Protein AF-A0A519NSG2-F1 (afdb_monomer)

Foldseek 3Di:
DVVVVLVVQLLVLVVVLVCVLVVQFLELFWKLWWWWAFDDPPDPATATETETETQSCQPPPVVVVVVVSLVSCVVRDDPSSSRSYPHYHYDYSPDQQSVQVSPDDDDVPDQKDFQDQDDGPNDTTGTIIGTDPPSNCSYPPFDFWFFADDPVPPRRTWTWDFDTADPQRWTKIFTPVLVVVVVVVVVPDDPPPVSVDPDPVVVVVCVVVVRIDIDHPVSRPDTDGPDD

Solvent-accessible surface area (backbone atoms only — not comparable to full-atom values): 13112 Å² total; per-residue (Å²): 114,71,67,60,54,47,54,52,52,53,50,52,54,50,52,52,50,49,31,55,73,49,76,28,44,81,55,29,72,48,67,54,34,40,33,38,26,75,67,47,91,86,49,100,59,74,26,23,33,40,37,36,20,21,70,85,51,56,84,47,61,63,71,60,53,52,50,54,49,51,55,50,44,61,73,72,42,53,73,69,59,42,64,23,51,72,44,80,45,82,47,50,48,81,36,68,70,41,50,58,55,55,69,60,76,53,59,94,90,50,48,63,33,81,39,80,63,45,75,55,100,89,41,74,42,50,34,41,40,46,54,65,62,72,34,51,54,47,24,91,89,52,67,62,45,36,50,47,69,50,88,89,43,85,81,59,60,45,51,30,41,78,77,42,39,43,98,89,41,31,34,37,25,33,30,53,71,35,48,56,52,48,56,61,48,57,78,72,50,80,64,83,67,66,78,79,60,79,50,75,70,58,53,56,53,34,38,77,67,63,26,36,47,76,41,55,57,89,70,62,87,62,82,53,65,64,81,128

Radius of gyration: 20.08 Å; Cα contacts (8 Å, |Δi|>4): 339; chains: 1; bounding box: 48×33×50 Å

Structure (mmCIF, N/CA/C/O backbone):
data_AF-A0A519NSG2-F1
#
_entry.id   AF-A0A519NSG2-F1
#
loop_
_atom_site.group_PDB
_atom_site.id
_atom_site.type_symbol
_atom_site.label_atom_id
_atom_site.label_alt_id
_atom_site.label_comp_id
_atom_site.label_asym_id
_atom_site.label_entity_id
_atom_site.label_seq_id
_atom_site.pdbx_PDB_ins_code
_atom_site.Cartn_x
_atom_site.Cartn_y
_atom_site.Cartn_z
_atom_site.occupancy
_atom_site.B_iso_or_equiv
_atom_site.auth_seq_id
_atom_site.auth_comp_id
_atom_site.auth_asym_id
_atom_site.auth_atom_id
_atom_site.pdbx_PDB_model_num
ATOM 1 N N . MET A 1 1 ? 20.447 4.571 2.817 1.00 47.28 1 MET A N 1
ATOM 2 C CA . MET A 1 1 ? 19.572 5.354 3.722 1.00 47.28 1 MET A CA 1
ATOM 3 C C . MET A 1 1 ? 18.466 6.093 2.969 1.00 47.28 1 MET A C 1
ATOM 5 O O . MET A 1 1 ? 17.314 5.810 3.246 1.00 47.28 1 MET A O 1
ATOM 9 N N . VAL A 1 2 ? 18.771 6.942 1.975 1.00 56.75 2 VAL A N 1
ATOM 10 C CA . VAL A 1 2 ? 17.758 7.731 1.227 1.00 56.75 2 VAL A CA 1
ATOM 11 C C . VAL A 1 2 ? 16.728 6.869 0.468 1.00 56.75 2 VAL A C 1
ATOM 13 O O . VAL A 1 2 ? 15.539 7.150 0.531 1.00 56.75 2 VAL A O 1
ATOM 16 N N . ARG A 1 3 ? 17.151 5.767 -0.175 1.00 67.81 3 ARG A N 1
ATOM 17 C CA . ARG A 1 3 ? 16.238 4.865 -0.915 1.00 67.81 3 ARG A CA 1
ATOM 18 C C . ARG A 1 3 ? 15.172 4.204 -0.031 1.00 67.81 3 ARG A C 1
ATOM 20 O O . ARG A 1 3 ? 14.025 4.111 -0.444 1.00 67.81 3 ARG A O 1
ATOM 27 N N . ASN A 1 4 ? 15.524 3.812 1.195 1.00 70.44 4 ASN A N 1
ATOM 28 C CA . ASN A 1 4 ? 14.562 3.203 2.121 1.00 70.44 4 ASN A CA 1
ATOM 29 C C . ASN A 1 4 ? 13.515 4.219 2.595 1.00 70.44 4 ASN A C 1
ATOM 31 O O . ASN A 1 4 ? 12.363 3.851 2.769 1.00 70.44 4 ASN A O 1
ATOM 35 N N . ILE A 1 5 ? 13.891 5.494 2.753 1.00 78.94 5 ILE A N 1
ATOM 36 C CA . ILE A 1 5 ? 12.945 6.561 3.112 1.00 78.94 5 ILE A CA 1
ATOM 37 C C . ILE A 1 5 ? 11.932 6.766 1.980 1.00 78.94 5 ILE A C 1
ATOM 39 O O . ILE A 1 5 ? 10.734 6.813 2.244 1.00 78.94 5 ILE A O 1
ATOM 43 N N . PHE A 1 6 ? 12.403 6.808 0.729 1.00 86.75 6 PHE A N 1
ATOM 44 C CA . PHE A 1 6 ? 11.540 6.895 -0.449 1.00 86.75 6 PHE A CA 1
ATOM 45 C C . PHE A 1 6 ? 10.554 5.719 -0.527 1.00 86.75 6 PHE A C 1
ATOM 47 O O . PHE A 1 6 ? 9.344 5.937 -0.556 1.00 86.75 6 PHE A O 1
ATOM 54 N N . PHE A 1 7 ? 11.044 4.472 -0.503 1.00 88.31 7 PHE A N 1
ATOM 55 C CA . PHE A 1 7 ? 10.181 3.292 -0.629 1.00 88.31 7 PHE A CA 1
ATOM 56 C C . PHE A 1 7 ? 9.157 3.190 0.504 1.00 88.31 7 PHE A C 1
ATOM 58 O O . PHE A 1 7 ? 7.985 2.926 0.239 1.00 88.31 7 PHE A O 1
ATOM 65 N N . SER A 1 8 ? 9.567 3.454 1.748 1.00 83.00 8 SER A N 1
ATOM 66 C CA . SER A 1 8 ? 8.650 3.476 2.890 1.00 83.00 8 SER A CA 1
ATOM 67 C C . SER A 1 8 ? 7.617 4.598 2.779 1.00 83.00 8 SER A C 1
ATOM 69 O O . SER A 1 8 ? 6.449 4.377 3.091 1.00 83.00 8 SER A O 1
ATOM 71 N N . GLY A 1 9 ? 8.016 5.778 2.294 1.00 86.44 9 GLY A N 1
ATOM 72 C CA . GLY A 1 9 ? 7.109 6.899 2.051 1.00 86.44 9 GLY A CA 1
ATOM 73 C C . GLY A 1 9 ? 6.041 6.558 1.014 1.00 86.44 9 GLY A C 1
ATOM 74 O O . GLY A 1 9 ? 4.852 6.707 1.288 1.00 86.44 9 GLY A O 1
ATOM 75 N N . VAL A 1 10 ? 6.441 6.024 -0.144 1.00 89.81 10 VAL A N 1
ATOM 76 C CA . VAL A 1 10 ? 5.485 5.614 -1.185 1.00 89.81 10 VAL A CA 1
ATOM 77 C C . VAL A 1 10 ? 4.599 4.469 -0.698 1.00 89.81 10 VAL A C 1
ATOM 79 O O . VAL A 1 10 ? 3.388 4.534 -0.878 1.00 89.81 10 VAL A O 1
ATOM 82 N N . LYS A 1 11 ? 5.166 3.448 -0.039 1.00 88.75 11 LYS A N 1
ATOM 83 C CA . LYS A 1 11 ? 4.399 2.340 0.554 1.00 88.75 11 LYS A CA 1
ATOM 84 C C . LYS A 1 11 ? 3.304 2.861 1.486 1.00 88.75 11 LYS A C 1
ATOM 86 O O . LYS A 1 11 ? 2.160 2.443 1.347 1.00 88.75 11 LYS A O 1
ATOM 91 N N . ARG A 1 12 ? 3.629 3.785 2.394 1.00 86.12 12 ARG A N 1
ATOM 92 C CA . ARG A 1 12 ? 2.654 4.361 3.331 1.00 86.12 12 ARG A CA 1
ATOM 93 C C . ARG A 1 12 ? 1.499 5.049 2.603 1.00 86.12 12 ARG A C 1
ATOM 95 O O . ARG A 1 12 ? 0.340 4.821 2.938 1.00 86.12 12 ARG A O 1
ATOM 102 N N . GLU A 1 13 ? 1.791 5.871 1.598 1.00 89.56 13 GLU A N 1
ATOM 103 C CA . GLU A 1 13 ? 0.732 6.556 0.844 1.00 89.56 13 GLU A CA 1
ATOM 104 C C . GLU A 1 13 ? -0.085 5.577 -0.019 1.00 89.56 13 GLU A C 1
ATOM 106 O O . GLU A 1 13 ? -1.295 5.737 -0.157 1.00 89.56 13 GLU A O 1
ATOM 111 N N . LEU A 1 14 ? 0.522 4.496 -0.521 1.00 91.25 14 LEU A N 1
ATOM 112 C CA . LEU A 1 14 ? -0.217 3.406 -1.166 1.00 91.25 14 LEU A CA 1
ATOM 113 C C . LEU A 1 14 ? -1.168 2.699 -0.191 1.00 91.25 14 LEU A C 1
ATOM 115 O O . LEU A 1 14 ? -2.310 2.414 -0.555 1.00 91.25 14 LEU A O 1
ATOM 119 N N . GLU A 1 15 ? -0.740 2.419 1.040 1.00 86.31 15 GLU A N 1
ATOM 120 C CA . GLU A 1 15 ? -1.592 1.808 2.070 1.00 86.31 15 GLU A CA 1
ATOM 121 C C . GLU A 1 15 ? -2.799 2.700 2.393 1.00 86.31 15 GLU A C 1
ATOM 123 O O . GLU A 1 15 ? -3.936 2.225 2.363 1.00 86.31 15 GLU A O 1
ATOM 128 N N . LYS A 1 16 ? -2.58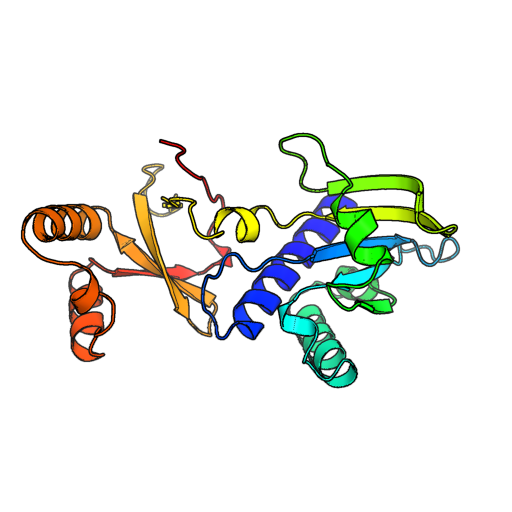1 4.006 2.591 1.00 84.81 16 LYS A N 1
ATOM 129 C CA . LYS A 1 16 ? -3.665 4.989 2.769 1.00 84.81 16 LYS A CA 1
ATOM 130 C C . LYS A 1 16 ? -4.606 5.037 1.571 1.00 84.81 16 LYS A C 1
ATOM 132 O O . LYS A 1 16 ? -5.825 5.043 1.741 1.00 84.81 16 LYS A O 1
ATOM 137 N N . PHE A 1 17 ? -4.056 5.039 0.359 1.00 89.69 17 PHE A N 1
ATOM 138 C CA . PHE A 1 17 ? -4.850 5.025 -0.863 1.00 89.69 17 PHE A CA 1
ATOM 139 C C . PHE A 1 17 ? -5.754 3.788 -0.942 1.00 89.69 17 PHE A C 1
ATOM 141 O O . PHE A 1 17 ? -6.925 3.911 -1.304 1.00 89.69 17 PHE A O 1
ATOM 148 N N . LEU A 1 18 ? -5.250 2.610 -0.558 1.00 87.50 18 LEU A N 1
ATOM 149 C CA . LEU A 1 18 ? -6.042 1.380 -0.544 1.00 87.50 18 LEU A CA 1
ATOM 150 C C . LEU A 1 18 ? -7.142 1.419 0.525 1.00 87.50 18 LEU A C 1
ATOM 152 O O . LEU A 1 18 ? -8.273 1.045 0.227 1.00 87.50 18 LEU A O 1
ATOM 156 N N . ILE A 1 19 ? -6.852 1.953 1.717 1.00 82.69 19 ILE A N 1
ATOM 157 C CA . ILE A 1 19 ? -7.855 2.188 2.773 1.00 82.69 19 ILE A CA 1
ATOM 158 C C . ILE A 1 19 ? -8.980 3.092 2.253 1.00 82.69 19 ILE A C 1
ATOM 160 O O . ILE A 1 19 ? -10.156 2.750 2.377 1.00 82.69 19 ILE A O 1
ATOM 164 N N . LYS A 1 20 ? -8.637 4.209 1.599 1.00 84.88 20 LYS A N 1
ATOM 165 C CA . LYS A 1 20 ? -9.622 5.108 0.979 1.00 84.88 20 LYS A CA 1
ATOM 166 C C . LYS A 1 20 ? -10.444 4.395 -0.095 1.00 84.88 20 LYS A C 1
ATOM 168 O O . LYS A 1 20 ? -11.662 4.547 -0.140 1.00 84.88 20 LYS A O 1
ATOM 173 N N . LYS A 1 21 ? -9.801 3.595 -0.951 1.00 86.75 21 LYS A N 1
ATOM 174 C CA . LYS A 1 21 ? -10.489 2.792 -1.977 1.00 86.75 21 LYS A CA 1
ATOM 175 C C . LYS A 1 21 ? -11.386 1.705 -1.389 1.00 86.75 21 LYS A C 1
ATOM 177 O O . LYS A 1 21 ? -12.331 1.290 -2.053 1.00 86.75 21 LYS A O 1
ATOM 182 N N . ASN A 1 22 ? -11.132 1.298 -0.152 1.00 80.31 22 ASN A N 1
ATOM 183 C CA . ASN A 1 22 ? -11.980 0.402 0.617 1.00 80.31 22 ASN A CA 1
ATOM 184 C C . ASN A 1 22 ? -12.999 1.150 1.505 1.00 80.31 22 ASN A C 1
ATOM 186 O O . ASN A 1 22 ? -13.383 0.655 2.563 1.00 80.31 22 ASN A O 1
ATOM 190 N N . ASN A 1 23 ? -13.428 2.354 1.103 1.00 78.00 23 ASN A N 1
ATOM 191 C CA . ASN A 1 23 ? -14.399 3.183 1.830 1.00 78.00 23 ASN A CA 1
ATOM 192 C C . ASN A 1 23 ? -14.027 3.394 3.307 1.00 78.00 23 ASN A C 1
ATOM 194 O O . ASN A 1 23 ? -14.887 3.343 4.184 1.00 78.00 23 ASN A O 1
ATOM 198 N N . PHE A 1 24 ? -12.732 3.571 3.577 1.00 71.75 24 PHE A N 1
ATOM 199 C CA . PHE A 1 24 ? -12.177 3.797 4.914 1.00 71.75 24 PHE A CA 1
ATOM 200 C C . PHE A 1 24 ? -12.431 2.657 5.919 1.00 71.75 24 PHE A C 1
ATOM 202 O O . PHE A 1 24 ? -12.242 2.807 7.128 1.00 71.75 24 PHE A O 1
ATOM 209 N N . GLN A 1 25 ? -12.783 1.468 5.424 1.00 67.44 25 GLN A N 1
ATOM 210 C CA . GLN A 1 25 ? -12.851 0.266 6.243 1.00 67.44 25 GLN A CA 1
ATOM 211 C C . GLN A 1 25 ? -11.458 -0.349 6.401 1.00 67.44 25 GLN A C 1
ATOM 213 O O . GLN A 1 25 ? -10.761 -0.619 5.417 1.00 67.44 25 GLN A O 1
ATOM 218 N N . LEU A 1 26 ? -11.085 -0.641 7.648 1.00 63.81 26 LEU A N 1
ATOM 219 C CA . LEU A 1 26 ? -9.921 -1.460 7.985 1.00 63.81 26 LEU A CA 1
ATOM 220 C C . LEU A 1 26 ? -10.226 -2.928 7.679 1.00 63.81 26 LEU A C 1
ATOM 222 O O . LEU A 1 26 ? -10.573 -3.712 8.559 1.00 63.81 26 LEU A O 1
ATOM 226 N N . SER A 1 27 ? -10.113 -3.294 6.410 1.00 64.19 27 SER A N 1
ATOM 227 C CA . SER A 1 27 ? -10.037 -4.691 6.006 1.00 64.19 27 SER A CA 1
ATOM 228 C C . SER A 1 27 ? -8.565 -5.091 5.921 1.00 64.19 27 SER A C 1
ATOM 230 O O . SER A 1 27 ? -7.701 -4.274 5.606 1.00 64.19 27 SER A O 1
ATOM 232 N N . GLY A 1 28 ? -8.247 -6.360 6.172 1.00 63.00 28 GLY A N 1
ATOM 233 C CA . GLY A 1 28 ? -6.913 -6.877 5.855 1.00 63.00 28 GLY A CA 1
ATOM 234 C C . GLY A 1 28 ? -6.691 -7.162 4.381 1.00 63.00 28 GLY A C 1
ATOM 235 O O . GLY A 1 28 ? -5.813 -7.953 4.031 1.00 63.00 28 GLY A O 1
ATOM 236 N N . GLU A 1 29 ? -7.487 -6.549 3.511 1.00 74.44 29 GLU A N 1
ATOM 237 C CA . GLU A 1 29 ? -7.147 -6.492 2.105 1.00 74.44 29 GLU A CA 1
ATOM 238 C C . GLU A 1 29 ? -5.824 -5.750 1.963 1.00 74.44 29 GLU A C 1
ATOM 240 O O . GLU A 1 29 ? -5.606 -4.670 2.508 1.00 74.44 29 GLU A O 1
ATOM 245 N N . THR A 1 30 ? -4.907 -6.379 1.248 1.00 79.81 30 THR A N 1
ATOM 246 C CA . THR A 1 30 ? -3.547 -5.891 1.091 1.00 79.81 30 THR A CA 1
ATOM 247 C C . THR A 1 30 ? -3.222 -5.755 -0.385 1.00 79.81 30 THR A C 1
ATOM 249 O O . THR A 1 30 ? -3.984 -6.166 -1.267 1.00 79.81 30 THR A O 1
ATOM 252 N N . TYR A 1 31 ? -2.074 -5.153 -0.656 1.00 84.75 31 TYR A N 1
ATOM 253 C CA . TYR A 1 31 ? -1.499 -5.225 -1.979 1.00 84.75 31 TYR A CA 1
ATOM 254 C C . TYR A 1 31 ? -0.990 -6.636 -2.235 1.00 84.75 31 TYR A C 1
ATOM 256 O O . TYR A 1 31 ? -0.203 -7.203 -1.478 1.00 84.75 31 TYR A O 1
ATOM 264 N N . ASP A 1 32 ? -1.430 -7.162 -3.362 1.00 86.12 32 ASP A N 1
ATOM 265 C CA . ASP A 1 32 ? -0.943 -8.389 -3.963 1.00 86.12 32 ASP A CA 1
ATOM 266 C C . ASP A 1 32 ? 0.469 -8.208 -4.533 1.00 86.12 32 ASP A C 1
ATOM 268 O O . ASP A 1 32 ? 1.256 -9.153 -4.569 1.00 86.12 32 ASP A O 1
ATOM 272 N N . LEU A 1 33 ? 0.788 -6.984 -4.965 1.00 88.81 33 LEU A N 1
ATOM 273 C CA . LEU A 1 33 ? 2.091 -6.592 -5.482 1.00 88.81 33 LEU A CA 1
ATOM 274 C C . LEU A 1 33 ? 2.349 -5.108 -5.201 1.00 88.81 33 LEU A C 1
ATOM 276 O O . LEU A 1 33 ? 1.511 -4.264 -5.518 1.00 88.81 33 LEU A O 1
ATOM 280 N N . ILE A 1 34 ? 3.536 -4.803 -4.674 1.00 92.44 34 ILE A N 1
ATOM 281 C CA . ILE A 1 34 ? 4.156 -3.475 -4.721 1.00 92.44 34 ILE A CA 1
ATOM 282 C C . ILE A 1 34 ? 5.606 -3.682 -5.153 1.00 92.44 34 ILE A C 1
ATOM 284 O O . ILE A 1 34 ? 6.419 -4.162 -4.367 1.00 92.44 34 ILE A O 1
ATOM 288 N N . LEU A 1 35 ? 5.934 -3.356 -6.398 1.00 92.44 35 LEU A N 1
ATOM 289 C CA . LEU A 1 35 ? 7.260 -3.583 -6.968 1.00 92.44 35 LEU A CA 1
ATOM 290 C C . LEU A 1 35 ? 7.805 -2.303 -7.600 1.00 92.44 35 LEU A C 1
ATOM 292 O O . LEU A 1 35 ? 7.143 -1.686 -8.430 1.00 92.44 35 LEU A O 1
ATOM 296 N N . PHE A 1 36 ? 9.033 -1.941 -7.235 1.00 93.06 36 PHE A N 1
ATOM 297 C CA . PHE A 1 36 ? 9.780 -0.848 -7.854 1.00 93.06 36 PHE A CA 1
ATOM 298 C C . PHE A 1 36 ? 10.874 -1.411 -8.752 1.00 93.06 36 PHE A C 1
ATOM 300 O O . PHE A 1 36 ? 11.872 -1.940 -8.262 1.00 93.06 36 PHE A O 1
ATOM 307 N N . GLU A 1 37 ? 10.704 -1.268 -10.061 1.00 91.81 37 GLU A N 1
ATOM 308 C CA . GLU A 1 37 ? 11.681 -1.684 -11.070 1.00 91.81 37 GLU A CA 1
ATOM 309 C C . GLU A 1 37 ? 12.493 -0.454 -11.512 1.00 91.81 37 GLU A C 1
ATOM 311 O O . GLU A 1 37 ? 11.893 0.528 -11.965 1.00 91.81 37 GLU A O 1
ATOM 316 N N . PRO A 1 38 ? 13.832 -0.448 -11.394 1.00 90.50 38 PRO A N 1
ATOM 317 C CA . PRO A 1 38 ? 14.663 0.608 -11.964 1.00 90.50 38 PRO A CA 1
ATOM 318 C C . PRO A 1 38 ? 14.373 0.745 -13.462 1.00 90.50 38 PRO A C 1
ATOM 320 O O . PRO A 1 38 ? 14.310 -0.245 -14.186 1.00 90.50 38 PRO A O 1
ATOM 323 N N . SER A 1 39 ? 14.132 1.971 -13.918 1.00 84.25 39 SER A N 1
ATOM 324 C CA . SER A 1 39 ? 13.594 2.223 -15.264 1.00 84.25 39 SER A CA 1
ATOM 325 C C . SER A 1 39 ? 14.522 3.003 -16.183 1.00 84.25 39 SER A C 1
ATOM 327 O O . SER A 1 39 ? 14.319 2.960 -17.395 1.00 84.25 39 SER A O 1
ATOM 329 N N . ASP A 1 40 ? 15.504 3.711 -15.626 1.00 75.19 40 ASP A N 1
ATOM 330 C CA . ASP A 1 40 ? 16.478 4.471 -16.400 1.00 75.19 40 ASP A CA 1
ATOM 331 C C . ASP A 1 40 ? 17.808 4.542 -15.641 1.00 75.19 40 ASP A C 1
ATOM 333 O O . ASP A 1 40 ? 17.877 5.099 -14.545 1.00 75.19 40 ASP A O 1
ATOM 337 N N . GLU A 1 41 ? 18.848 3.931 -16.207 1.00 65.75 41 GLU A N 1
ATOM 338 C CA . GLU A 1 41 ? 20.207 3.945 -15.653 1.00 65.75 41 GLU A CA 1
ATOM 339 C C . GLU A 1 41 ? 21.002 5.180 -16.104 1.00 65.75 41 GLU A C 1
ATOM 341 O O . GLU A 1 41 ? 22.067 5.464 -15.556 1.00 65.75 41 GLU A O 1
ATOM 346 N N . TYR A 1 42 ? 20.494 5.928 -17.090 1.00 68.94 42 TYR A N 1
ATOM 347 C CA . TYR A 1 42 ? 21.196 7.051 -17.716 1.00 68.94 42 TYR A CA 1
ATOM 348 C C . TYR A 1 42 ? 20.795 8.413 -17.140 1.00 68.94 42 TYR A C 1
ATOM 350 O O . TYR A 1 42 ? 21.402 9.432 -17.478 1.00 68.94 42 TYR A O 1
ATOM 358 N N . VAL A 1 43 ? 19.790 8.453 -16.261 1.00 74.31 43 VAL A N 1
ATOM 359 C CA . VAL A 1 43 ? 19.349 9.672 -15.576 1.00 74.31 43 VAL A CA 1
ATOM 360 C C . VAL A 1 43 ? 20.106 9.810 -14.246 1.00 74.31 43 VAL A C 1
ATOM 362 O O . VAL A 1 43 ? 20.217 8.830 -13.510 1.00 74.31 43 VAL A O 1
ATOM 365 N N . PRO A 1 44 ? 20.610 11.011 -13.885 1.00 72.69 44 PRO A N 1
ATOM 366 C CA . PRO A 1 44 ? 21.344 11.220 -12.629 1.00 72.69 44 PRO A CA 1
ATOM 367 C C . PRO A 1 44 ? 20.519 10.897 -11.375 1.00 72.69 44 PRO A C 1
ATOM 369 O O . PRO A 1 44 ? 21.061 10.564 -10.323 1.00 72.69 44 PRO A O 1
ATOM 372 N N . GLU A 1 45 ? 19.199 11.023 -11.491 1.00 80.00 45 GLU A N 1
ATOM 373 C CA . GLU A 1 45 ? 18.237 10.706 -10.447 1.00 80.00 45 GLU A CA 1
ATOM 374 C C . GLU A 1 45 ? 17.654 9.303 -10.651 1.00 80.00 45 GLU A C 1
ATOM 376 O O . GLU A 1 45 ? 17.248 8.971 -11.768 1.00 80.00 45 GLU A O 1
ATOM 381 N N . PRO A 1 46 ? 17.520 8.497 -9.585 1.00 83.81 46 PRO A N 1
ATOM 382 C CA . PRO A 1 46 ? 16.948 7.164 -9.695 1.00 83.81 46 PRO A CA 1
ATOM 383 C C . PRO A 1 46 ? 15.471 7.240 -10.108 1.00 83.81 46 PRO A C 1
ATOM 385 O O . PRO A 1 46 ? 14.653 7.844 -9.414 1.00 83.81 46 PRO A O 1
ATOM 388 N N . LYS A 1 47 ? 15.124 6.599 -11.227 1.00 91.19 47 LYS A N 1
ATOM 389 C CA . LYS A 1 47 ? 13.745 6.497 -11.723 1.00 91.19 4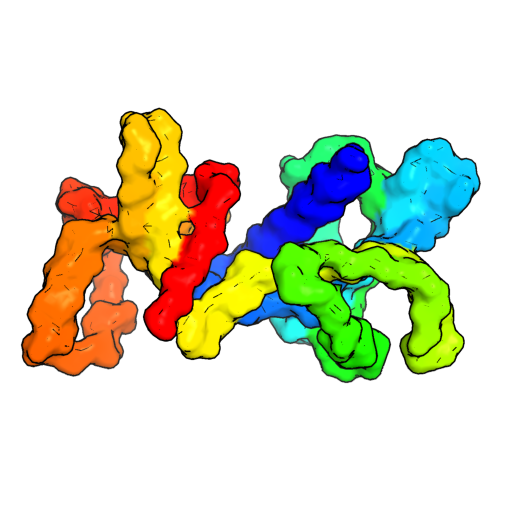7 LYS A CA 1
ATOM 390 C C . LYS A 1 47 ? 13.222 5.073 -11.612 1.00 91.19 47 LYS A C 1
ATOM 392 O O . LYS A 1 47 ? 13.873 4.136 -12.079 1.00 91.19 47 LYS A O 1
ATOM 397 N N . TYR A 1 48 ? 12.002 4.918 -11.114 1.00 92.69 48 TYR A N 1
ATOM 398 C CA . TYR A 1 48 ? 11.358 3.625 -10.909 1.00 92.69 48 TYR A CA 1
ATOM 399 C C . TYR A 1 48 ? 10.032 3.512 -11.657 1.00 92.69 48 TYR A C 1
ATOM 401 O O . TYR A 1 48 ? 9.209 4.428 -11.650 1.00 92.69 48 TYR A O 1
ATOM 409 N N . THR A 1 49 ? 9.799 2.342 -12.243 1.00 93.44 49 THR A N 1
ATOM 410 C CA . THR A 1 49 ? 8.458 1.877 -12.593 1.00 93.44 49 THR A CA 1
ATOM 411 C C . THR A 1 49 ? 7.831 1.251 -11.354 1.00 93.44 49 THR A C 1
ATOM 413 O O . THR A 1 49 ? 8.393 0.319 -10.783 1.00 93.44 49 THR A O 1
ATOM 416 N N . LEU A 1 50 ? 6.676 1.766 -10.947 1.00 95.00 50 LEU A N 1
ATOM 417 C CA . LEU A 1 50 ? 5.873 1.249 -9.850 1.00 95.00 50 LEU A CA 1
ATOM 418 C C . LEU A 1 50 ? 4.819 0.280 -10.395 1.00 95.00 50 LEU A C 1
ATOM 420 O O . LEU A 1 50 ? 3.847 0.687 -11.030 1.00 95.00 50 LEU A O 1
ATOM 424 N N . SER A 1 51 ? 5.027 -1.004 -10.145 1.00 94.00 51 SER A N 1
ATOM 425 C CA . SER A 1 51 ? 4.137 -2.104 -10.506 1.00 94.00 51 SER A CA 1
ATOM 426 C C . SER A 1 51 ? 3.273 -2.476 -9.293 1.00 94.00 51 SER A C 1
ATOM 428 O O . SER A 1 51 ? 3.802 -2.823 -8.236 1.00 94.00 51 SER A O 1
ATOM 430 N N . LEU A 1 52 ? 1.949 -2.379 -9.428 1.00 94.44 52 LEU A N 1
ATOM 431 C CA . LEU A 1 52 ? 0.973 -2.551 -8.346 1.00 94.44 52 LEU A CA 1
ATOM 432 C C . LEU A 1 52 ? -0.076 -3.602 -8.684 1.00 94.44 52 LEU A C 1
ATOM 434 O O . LEU A 1 52 ? -0.470 -3.748 -9.838 1.00 94.44 52 LEU A O 1
ATOM 438 N N . SER A 1 53 ? -0.585 -4.271 -7.655 1.00 92.38 53 SER A N 1
ATOM 439 C CA . SER A 1 53 ? -1.761 -5.132 -7.755 1.00 92.38 53 SER A CA 1
ATOM 440 C C . SER A 1 53 ? -2.515 -5.169 -6.430 1.00 92.38 53 SER A C 1
ATOM 442 O O . SER A 1 53 ? -1.900 -5.207 -5.364 1.00 92.38 53 SER A O 1
ATOM 444 N N . SER A 1 54 ? -3.842 -5.214 -6.498 1.00 90.88 54 SER A N 1
ATOM 445 C CA . SER A 1 54 ? -4.734 -5.493 -5.370 1.00 90.88 54 SER A CA 1
ATOM 446 C C . SER A 1 54 ? -6.068 -6.007 -5.905 1.00 90.88 54 SER A C 1
ATOM 448 O O . SER A 1 54 ? -6.555 -5.483 -6.905 1.00 90.88 54 SER A O 1
ATOM 450 N N . VAL A 1 55 ? -6.704 -6.955 -5.214 1.00 89.19 55 VAL A N 1
ATOM 451 C CA . VAL A 1 55 ? -8.072 -7.421 -5.517 1.00 89.19 55 VAL A CA 1
ATOM 452 C C . VAL A 1 55 ? -9.058 -6.257 -5.686 1.00 89.19 55 VAL A C 1
ATOM 454 O O . VAL A 1 55 ? -9.915 -6.301 -6.569 1.00 89.19 55 VAL A O 1
ATOM 457 N N . ARG A 1 56 ? -8.915 -5.175 -4.904 1.00 87.94 56 ARG A N 1
ATOM 458 C CA . ARG A 1 56 ? -9.779 -3.986 -5.022 1.00 87.94 56 ARG A CA 1
ATOM 459 C C . ARG A 1 56 ? -9.637 -3.247 -6.346 1.00 87.94 56 ARG A C 1
ATOM 461 O O . ARG A 1 56 ? -10.537 -2.500 -6.721 1.00 87.94 56 ARG A O 1
ATOM 468 N N . PHE A 1 57 ? -8.531 -3.440 -7.054 1.00 91.19 57 PHE A N 1
ATOM 469 C CA . PHE A 1 57 ? -8.255 -2.763 -8.315 1.00 91.19 57 PHE A CA 1
ATOM 470 C C . PHE A 1 57 ? -8.765 -3.533 -9.533 1.00 91.19 57 PHE A C 1
ATOM 472 O O . PHE A 1 57 ? -8.966 -2.906 -10.569 1.00 91.19 57 PHE A O 1
ATOM 479 N N . ASN A 1 58 ? -9.033 -4.839 -9.417 1.00 90.00 58 ASN A N 1
ATOM 480 C CA . ASN A 1 58 ? -9.420 -5.687 -10.554 1.00 90.00 58 ASN A CA 1
ATOM 481 C C . ASN A 1 58 ? -10.656 -5.167 -11.305 1.00 90.00 58 ASN A C 1
ATOM 483 O O . ASN A 1 58 ? -10.712 -5.221 -12.528 1.00 90.00 58 ASN A O 1
ATOM 487 N N . ASN A 1 59 ? -11.638 -4.632 -10.574 1.00 86.38 59 ASN A N 1
ATOM 488 C CA . ASN A 1 59 ? -12.891 -4.141 -11.155 1.00 86.38 59 ASN A CA 1
ATOM 489 C C . ASN A 1 59 ? -12.873 -2.634 -11.463 1.00 86.38 59 ASN A C 1
ATOM 491 O O . ASN A 1 59 ? -13.871 -2.091 -11.938 1.00 86.38 59 ASN A O 1
ATOM 495 N N . ALA A 1 60 ? -11.777 -1.934 -11.162 1.00 88.31 60 ALA A N 1
ATOM 496 C CA . ALA A 1 60 ? -11.672 -0.501 -11.392 1.00 88.31 60 ALA A CA 1
ATOM 497 C C . ALA A 1 60 ? -11.266 -0.205 -12.843 1.00 88.31 60 ALA A C 1
ATOM 499 O O . ALA A 1 60 ? -10.447 -0.904 -13.440 1.00 88.31 60 ALA A O 1
ATOM 500 N N . VAL A 1 61 ? -11.776 0.896 -13.402 1.00 91.19 61 VAL A N 1
ATOM 501 C CA . VAL A 1 61 ? -11.272 1.415 -14.679 1.00 91.19 61 VAL A CA 1
ATOM 502 C C . VAL A 1 61 ? -9.828 1.870 -14.467 1.00 91.19 61 VAL A C 1
ATOM 504 O O . VAL A 1 61 ? -9.578 2.879 -13.807 1.00 91.19 61 VAL A O 1
ATOM 507 N N . GLN A 1 62 ? -8.867 1.128 -15.027 1.00 88.50 62 GLN A N 1
ATOM 508 C CA . GLN A 1 62 ? -7.437 1.326 -14.754 1.00 88.50 62 GLN A CA 1
ATOM 509 C C . GLN A 1 62 ? -6.968 2.765 -14.988 1.00 88.50 62 GLN A C 1
ATOM 511 O O . GLN A 1 62 ? -6.177 3.288 -14.209 1.00 88.50 62 GLN A O 1
ATOM 516 N N . ARG A 1 63 ? -7.469 3.428 -16.038 1.00 91.00 63 ARG A N 1
ATOM 517 C CA . ARG A 1 63 ? -7.105 4.818 -16.344 1.00 91.00 63 ARG A CA 1
ATOM 518 C C . ARG A 1 63 ? -7.468 5.767 -15.204 1.00 91.00 63 ARG A C 1
ATOM 520 O O . ARG A 1 63 ? -6.661 6.621 -14.843 1.00 91.00 63 ARG A O 1
ATOM 527 N N . ASP A 1 64 ? -8.667 5.614 -14.656 1.00 92.25 64 ASP A N 1
ATOM 528 C CA . ASP A 1 64 ? -9.179 6.487 -13.604 1.00 92.25 64 ASP A CA 1
ATOM 529 C C . ASP A 1 64 ? -8.487 6.170 -12.277 1.00 92.25 64 ASP A C 1
ATOM 531 O O . ASP A 1 64 ? -8.025 7.081 -11.597 1.00 92.25 64 ASP A O 1
ATOM 535 N N . LEU A 1 65 ? -8.264 4.882 -11.988 1.00 92.50 65 LEU A N 1
ATOM 536 C CA . LEU A 1 65 ? -7.474 4.440 -10.840 1.00 92.50 65 LEU A CA 1
ATOM 537 C C . LEU A 1 65 ? -6.050 5.018 -10.856 1.00 92.50 65 LEU A C 1
ATOM 539 O O . LEU A 1 65 ? -5.593 5.550 -9.847 1.00 92.50 65 LEU A O 1
ATOM 543 N N . ILE A 1 66 ? -5.351 4.930 -11.992 1.00 92.81 66 ILE A N 1
ATOM 544 C CA . ILE A 1 66 ? -3.991 5.465 -12.143 1.00 92.81 66 ILE A CA 1
ATOM 545 C C . ILE A 1 66 ? -3.999 6.984 -11.977 1.00 92.81 66 ILE A C 1
ATOM 547 O O . ILE A 1 66 ? -3.117 7.524 -11.313 1.00 92.81 66 ILE A O 1
ATOM 551 N N . LYS A 1 67 ? -4.988 7.680 -12.549 1.00 93.06 67 LYS A N 1
ATOM 552 C CA . LYS A 1 67 ? -5.112 9.133 -12.407 1.00 93.06 67 LYS A CA 1
ATOM 553 C C . LYS A 1 67 ? -5.307 9.534 -10.945 1.00 93.06 67 LYS A C 1
ATOM 555 O O . LYS A 1 67 ? -4.570 10.384 -10.455 1.00 93.06 67 LYS A O 1
ATOM 560 N N . GLU A 1 68 ? -6.244 8.899 -10.249 1.00 93.94 68 GLU A N 1
ATOM 561 C CA . GLU A 1 68 ? -6.491 9.153 -8.828 1.00 93.94 68 GLU A CA 1
ATOM 562 C C . GLU A 1 68 ? -5.259 8.854 -7.967 1.00 93.94 68 GLU A C 1
ATOM 564 O O . GLU A 1 68 ? -4.936 9.618 -7.058 1.00 93.94 68 GLU A O 1
ATOM 569 N N . LEU A 1 69 ? -4.547 7.764 -8.264 1.00 94.06 69 LEU A N 1
ATOM 570 C CA . LEU A 1 69 ? -3.328 7.409 -7.551 1.00 94.06 69 LEU A CA 1
ATOM 571 C C . LEU A 1 69 ? -2.219 8.442 -7.788 1.00 94.06 69 LEU A C 1
ATOM 573 O O . LEU A 1 69 ? -1.570 8.869 -6.837 1.00 94.06 69 LEU A O 1
ATOM 577 N N . LEU A 1 70 ? -2.010 8.881 -9.031 1.00 92.62 70 LEU A N 1
ATOM 578 C CA . LEU A 1 70 ? -1.029 9.921 -9.352 1.00 92.62 70 LEU A CA 1
ATOM 579 C C . LEU A 1 70 ? -1.363 11.244 -8.660 1.00 92.62 70 LEU A C 1
ATOM 581 O O . LEU A 1 70 ? -0.466 11.888 -8.119 1.00 92.62 70 LEU A O 1
ATOM 585 N N . GLU A 1 71 ? -2.636 11.640 -8.645 1.00 93.75 71 GLU A N 1
ATOM 586 C CA . GLU A 1 71 ? -3.095 12.832 -7.928 1.00 93.75 71 GLU A CA 1
ATOM 587 C C . GLU A 1 71 ? -2.839 12.710 -6.421 1.00 93.75 71 GLU A C 1
ATOM 589 O O . GLU A 1 71 ? -2.309 13.645 -5.818 1.00 93.75 71 GLU A O 1
ATOM 594 N N . HIS A 1 72 ? -3.130 11.549 -5.828 1.00 93.31 72 HIS A N 1
ATOM 595 C CA . HIS A 1 72 ? -2.855 11.272 -4.420 1.00 93.31 72 HIS A CA 1
ATOM 596 C C . HIS A 1 72 ? -1.356 11.362 -4.098 1.00 93.31 72 HIS A C 1
ATOM 598 O O . HIS A 1 72 ? -0.954 12.112 -3.207 1.00 93.31 72 HIS A O 1
ATOM 604 N N . LEU A 1 73 ? -0.512 10.661 -4.859 1.00 93.56 73 LEU A N 1
ATOM 605 C CA . LEU A 1 73 ? 0.938 10.654 -4.649 1.00 93.56 73 LEU A CA 1
ATOM 606 C C . LEU A 1 73 ? 1.546 12.047 -4.854 1.00 93.56 73 LEU A C 1
ATOM 608 O O . LEU A 1 73 ? 2.390 12.463 -4.065 1.00 93.56 73 LEU A O 1
ATOM 612 N N . LYS A 1 74 ? 1.086 12.806 -5.856 1.00 93.56 74 LYS A N 1
ATOM 613 C CA . LYS A 1 74 ? 1.549 14.180 -6.111 1.00 93.56 74 LYS A CA 1
ATOM 614 C C . LYS A 1 74 ? 1.252 15.129 -4.950 1.00 93.56 74 LYS A C 1
ATOM 616 O O . LYS A 1 74 ? 2.029 16.044 -4.703 1.00 93.56 74 LYS A O 1
ATOM 621 N N . GLN A 1 75 ? 0.119 14.947 -4.273 1.00 92.25 75 GLN A N 1
ATOM 622 C CA . GLN A 1 75 ? -0.272 15.783 -3.136 1.00 92.25 75 GLN A CA 1
ATOM 623 C C . GLN A 1 75 ? 0.491 15.444 -1.852 1.00 92.25 75 GLN A C 1
ATOM 625 O O . GLN A 1 75 ? 0.616 16.307 -0.984 1.00 92.25 75 GLN A O 1
ATOM 630 N N . LYS A 1 76 ? 0.946 14.195 -1.699 1.00 90.69 76 LYS A N 1
ATOM 631 C CA . LYS A 1 76 ? 1.467 13.677 -0.424 1.00 90.69 76 LYS A CA 1
ATOM 632 C C . LYS A 1 76 ? 2.975 13.456 -0.399 1.00 90.69 76 LYS A C 1
ATOM 634 O O . LYS A 1 76 ? 3.571 13.515 0.673 1.00 90.69 76 LYS A O 1
ATOM 639 N N . LEU A 1 77 ? 3.599 13.218 -1.548 1.00 90.75 77 LEU A N 1
ATOM 640 C CA . LEU A 1 77 ? 5.042 13.027 -1.649 1.00 90.75 77 LEU A CA 1
ATOM 641 C C . LEU A 1 77 ? 5.774 14.346 -1.895 1.00 90.75 77 LEU A C 1
ATOM 643 O O . LEU A 1 77 ? 5.217 15.311 -2.422 1.00 90.75 77 LEU A O 1
ATOM 647 N N . SER A 1 78 ? 7.066 14.369 -1.559 1.00 91.56 78 SER A N 1
ATOM 648 C CA . SER A 1 78 ? 7.940 15.451 -2.004 1.00 91.56 78 SER A CA 1
ATOM 649 C C . SER A 1 78 ? 8.032 15.457 -3.535 1.00 91.56 78 SER A C 1
ATOM 651 O O . SER A 1 78 ? 7.888 14.420 -4.185 1.00 91.56 78 SER A O 1
ATOM 653 N N . ILE A 1 79 ? 8.320 16.618 -4.130 1.00 90.38 79 ILE A N 1
ATOM 654 C CA . ILE A 1 79 ? 8.506 16.732 -5.588 1.00 90.38 79 ILE A CA 1
ATOM 655 C C . ILE A 1 79 ? 9.584 15.759 -6.087 1.00 90.38 79 ILE A C 1
ATOM 657 O O . ILE A 1 79 ? 9.429 15.168 -7.152 1.00 90.38 79 ILE A O 1
ATOM 661 N N . PHE A 1 80 ? 10.653 15.566 -5.311 1.00 89.38 80 PHE A N 1
ATOM 662 C CA . PHE A 1 80 ? 11.736 14.646 -5.653 1.00 89.38 80 PHE A CA 1
ATOM 663 C C . PHE A 1 80 ? 11.268 13.182 -5.664 1.00 89.38 80 PHE A C 1
ATOM 665 O O . PHE A 1 80 ? 11.508 12.462 -6.635 1.00 89.38 80 PHE A O 1
ATOM 672 N N . ASP A 1 81 ? 10.547 12.756 -4.625 1.00 91.06 81 ASP A N 1
ATOM 673 C CA . ASP A 1 81 ? 10.021 11.391 -4.522 1.00 91.06 81 ASP A CA 1
ATOM 674 C C . ASP A 1 81 ? 8.980 11.120 -5.612 1.00 91.06 81 ASP A C 1
ATOM 676 O O . ASP A 1 81 ? 9.054 10.113 -6.313 1.00 91.06 81 ASP A O 1
ATOM 680 N N . TYR A 1 82 ? 8.050 12.055 -5.827 1.00 92.25 82 TYR A N 1
ATOM 681 C CA . TYR A 1 82 ? 7.053 11.948 -6.890 1.00 92.25 82 TYR A CA 1
ATOM 682 C C . TYR A 1 82 ? 7.714 11.821 -8.269 1.00 92.25 82 TYR A C 1
ATOM 684 O O . TYR A 1 82 ? 7.386 10.917 -9.033 1.00 92.25 82 TYR A O 1
ATOM 692 N N . ASN A 1 83 ? 8.707 12.666 -8.566 1.00 90.69 83 ASN A N 1
ATOM 693 C CA . ASN A 1 83 ? 9.430 12.620 -9.838 1.00 90.69 83 ASN A CA 1
ATOM 694 C C . ASN A 1 83 ? 10.306 11.370 -9.993 1.00 90.69 83 ASN A C 1
ATOM 696 O O . ASN A 1 83 ? 10.734 11.072 -11.110 1.00 90.69 83 ASN A O 1
ATOM 700 N N . SER A 1 84 ? 10.606 10.651 -8.911 1.00 91.31 84 SER A N 1
ATOM 701 C CA . SER A 1 84 ? 11.321 9.371 -8.964 1.00 91.31 84 SER A CA 1
ATOM 702 C C . SER A 1 84 ? 10.424 8.232 -9.465 1.00 91.31 84 SER A C 1
ATOM 704 O O . SER A 1 84 ? 10.937 7.207 -9.910 1.00 91.31 84 SER A O 1
ATOM 706 N N . ILE A 1 85 ? 9.097 8.404 -9.467 1.00 92.31 85 ILE A N 1
ATOM 707 C CA . ILE A 1 85 ? 8.140 7.467 -10.068 1.00 92.31 85 ILE A CA 1
ATOM 708 C C . ILE A 1 85 ? 7.952 7.846 -11.542 1.00 92.31 85 ILE A C 1
ATOM 710 O O . ILE A 1 85 ? 7.269 8.812 -11.872 1.00 92.31 85 ILE A O 1
ATOM 714 N N . SER A 1 86 ? 8.566 7.089 -12.451 1.00 90.88 86 SER A N 1
ATOM 715 C CA . SER A 1 86 ? 8.510 7.377 -13.892 1.00 90.88 86 SER A CA 1
ATOM 716 C C . SER A 1 86 ? 7.261 6.813 -14.559 1.00 90.88 86 SER A C 1
ATOM 718 O O . SER A 1 86 ? 6.740 7.393 -15.513 1.00 90.88 86 SER A O 1
ATOM 720 N N . ARG A 1 87 ? 6.794 5.652 -14.090 1.00 91.50 87 ARG A N 1
ATOM 721 C CA . ARG A 1 87 ? 5.669 4.909 -14.665 1.00 91.50 87 ARG A CA 1
ATOM 722 C C . ARG A 1 87 ? 4.910 4.186 -13.563 1.00 91.50 87 ARG A C 1
ATOM 724 O O . ARG A 1 87 ? 5.525 3.701 -12.619 1.00 91.50 87 ARG A O 1
ATOM 731 N N . ILE A 1 88 ? 3.597 4.059 -13.730 1.00 93.69 88 ILE A N 1
ATOM 732 C CA . ILE A 1 88 ? 2.751 3.206 -12.892 1.00 93.69 88 ILE A CA 1
ATOM 733 C C . ILE A 1 88 ? 2.124 2.137 -13.779 1.00 93.69 88 ILE A C 1
ATOM 735 O O . ILE A 1 88 ? 1.553 2.452 -14.824 1.00 93.69 88 ILE A O 1
ATOM 739 N N . LYS A 1 89 ? 2.235 0.880 -13.358 1.00 93.25 89 LYS A N 1
ATOM 740 C CA . LYS A 1 89 ? 1.561 -0.266 -13.966 1.00 93.25 89 LYS A CA 1
ATOM 741 C C . LYS A 1 89 ? 0.643 -0.888 -12.924 1.00 93.25 89 LYS A C 1
ATOM 743 O O . LYS A 1 89 ? 1.086 -1.164 -11.813 1.00 93.25 89 LYS A O 1
ATOM 748 N N . VAL A 1 90 ? -0.616 -1.109 -13.281 1.00 93.56 90 VAL A N 1
ATOM 749 C CA . VAL A 1 90 ? -1.578 -1.818 -12.431 1.00 93.56 90 VAL A CA 1
ATOM 750 C C . VAL A 1 90 ? -1.909 -3.142 -13.100 1.00 93.56 90 VAL A C 1
ATOM 752 O O . VAL A 1 90 ? -2.333 -3.161 -14.254 1.00 93.56 90 VAL A O 1
ATOM 755 N N . TYR A 1 91 ? -1.689 -4.230 -12.375 1.00 92.50 91 TYR A N 1
ATOM 756 C CA . TYR A 1 91 ? -1.974 -5.590 -12.812 1.00 92.50 91 TYR A CA 1
ATOM 757 C C . TYR A 1 91 ? -3.223 -6.118 -12.111 1.00 92.50 91 TYR A C 1
ATOM 759 O O . TYR A 1 91 ? -3.583 -5.658 -11.025 1.00 92.50 91 TYR A O 1
ATOM 767 N N . ASP A 1 92 ? -3.872 -7.092 -12.744 1.00 92.56 92 ASP A N 1
ATOM 768 C CA . ASP A 1 92 ? -4.930 -7.868 -12.105 1.00 92.56 92 ASP A CA 1
ATOM 769 C C . ASP A 1 92 ? -4.330 -8.776 -11.019 1.00 92.56 92 ASP A C 1
ATOM 771 O O . ASP A 1 92 ? -3.265 -9.371 -11.212 1.00 92.56 92 ASP A O 1
ATOM 775 N N . SER A 1 93 ? -5.013 -8.914 -9.881 1.00 90.75 93 SER A N 1
ATOM 776 C CA . SER A 1 93 ? -4.536 -9.740 -8.763 1.00 90.75 93 SER A CA 1
ATOM 777 C C . SER A 1 93 ? -4.384 -11.225 -9.071 1.00 90.75 93 SER A C 1
ATOM 779 O O . SER A 1 93 ? -3.645 -11.908 -8.347 1.00 90.75 93 SER A O 1
ATOM 781 N N . MET A 1 94 ? -5.049 -11.707 -10.123 1.00 90.81 94 MET A N 1
ATOM 782 C CA . MET A 1 94 ? -4.993 -13.082 -10.610 1.00 90.81 94 MET A CA 1
ATOM 783 C C . MET A 1 94 ? -3.960 -13.281 -11.726 1.00 90.81 94 MET A C 1
ATOM 785 O O . MET A 1 94 ? -3.780 -14.413 -12.181 1.00 90.81 94 MET A O 1
ATOM 789 N N . ASP A 1 95 ? -3.261 -12.227 -12.159 1.00 90.12 95 ASP A N 1
ATOM 790 C CA . ASP A 1 95 ? -2.232 -12.328 -13.193 1.00 90.12 95 ASP A CA 1
ATOM 791 C C . ASP A 1 95 ? -1.129 -13.329 -12.768 1.00 90.12 95 ASP A C 1
ATOM 793 O O . ASP A 1 95 ? -0.625 -13.257 -11.638 1.00 90.12 95 ASP A O 1
ATOM 797 N N . PRO A 1 96 ? -0.718 -14.277 -13.636 1.00 87.69 96 PRO A N 1
ATOM 798 C CA . PRO A 1 96 ? 0.365 -15.213 -13.334 1.00 87.69 96 PRO A CA 1
ATOM 799 C C . PRO A 1 96 ? 1.665 -14.533 -12.883 1.00 87.69 96 PRO A C 1
ATOM 801 O O . PRO A 1 96 ? 2.366 -15.063 -12.020 1.00 87.69 96 PRO A O 1
ATOM 804 N N . TYR A 1 97 ? 1.990 -13.360 -13.432 1.00 87.25 97 TYR A N 1
ATOM 805 C CA . TYR A 1 97 ? 3.143 -12.559 -13.022 1.00 87.25 97 TYR A CA 1
ATOM 806 C C . TYR A 1 97 ? 3.037 -12.145 -11.548 1.00 87.25 97 TYR A C 1
ATOM 808 O O . TYR A 1 97 ? 3.972 -12.359 -10.771 1.00 87.25 97 TYR A O 1
ATOM 816 N N . VAL A 1 98 ? 1.870 -11.636 -11.147 1.00 88.69 98 VAL A N 1
ATOM 817 C CA . VAL A 1 98 ? 1.565 -11.234 -9.767 1.00 88.69 98 VAL A CA 1
ATOM 818 C C . VAL A 1 98 ? 1.612 -12.442 -8.832 1.00 88.69 98 VAL A C 1
ATOM 820 O O . VAL A 1 98 ? 2.285 -12.401 -7.802 1.00 88.69 98 VAL A O 1
ATOM 823 N N . ASN A 1 99 ? 0.956 -13.542 -9.201 1.00 86.12 99 ASN A N 1
ATOM 824 C CA . ASN A 1 99 ? 0.906 -14.747 -8.373 1.00 86.12 99 ASN A CA 1
ATOM 825 C C . ASN A 1 99 ? 2.287 -15.364 -8.145 1.00 86.12 99 ASN A C 1
ATOM 827 O O . ASN A 1 99 ? 2.607 -15.740 -7.020 1.00 86.12 99 ASN A O 1
ATOM 831 N N . ASN A 1 100 ? 3.139 -15.402 -9.168 1.00 85.19 100 ASN A N 1
ATOM 832 C CA . ASN A 1 100 ? 4.507 -15.882 -9.005 1.00 85.19 100 ASN A CA 1
ATOM 833 C C . ASN A 1 100 ? 5.325 -14.973 -8.075 1.00 85.19 100 ASN A C 1
ATOM 835 O O . ASN A 1 100 ? 6.050 -15.472 -7.216 1.00 85.19 100 ASN A O 1
ATOM 839 N N . LEU A 1 101 ? 5.179 -13.649 -8.181 1.00 85.88 101 LEU A N 1
ATOM 840 C CA . LEU A 1 101 ? 5.875 -12.707 -7.298 1.00 85.88 101 LEU A CA 1
ATOM 841 C C . LEU A 1 101 ? 5.402 -12.793 -5.841 1.00 85.88 101 LEU A C 1
ATOM 843 O O . LEU A 1 101 ? 6.229 -12.690 -4.936 1.00 85.88 101 LEU A O 1
ATOM 847 N N . LYS A 1 102 ? 4.112 -13.057 -5.591 1.00 77.94 102 LYS A N 1
ATOM 848 C CA . LYS A 1 102 ? 3.581 -13.280 -4.230 1.00 77.94 102 LYS A CA 1
ATOM 849 C C . LYS A 1 102 ? 4.259 -14.437 -3.508 1.00 77.94 102 LYS A C 1
ATOM 851 O O . LYS A 1 102 ? 4.413 -14.383 -2.288 1.00 77.94 102 LYS A O 1
ATOM 856 N N . THR A 1 103 ? 4.647 -15.482 -4.244 1.00 77.19 103 THR A N 1
ATOM 857 C CA . THR A 1 103 ? 5.314 -16.652 -3.651 1.00 77.19 103 THR A CA 1
ATOM 858 C C . THR A 1 103 ? 6.714 -16.334 -3.137 1.00 77.19 103 THR A C 1
ATOM 860 O O . THR A 1 103 ? 7.244 -17.085 -2.320 1.00 77.19 103 THR A O 1
ATOM 863 N N . LEU A 1 104 ? 7.301 -15.202 -3.543 1.00 81.25 104 LEU A N 1
ATOM 864 C CA . LEU A 1 104 ? 8.590 -14.772 -3.026 1.00 81.25 104 LEU A CA 1
ATOM 865 C C . LEU A 1 104 ? 8.469 -14.364 -1.553 1.00 81.25 104 LEU A C 1
ATOM 867 O O . LEU A 1 104 ? 7.847 -13.367 -1.158 1.00 81.25 104 LEU A O 1
ATOM 871 N N . THR A 1 105 ? 9.108 -15.148 -0.698 1.00 63.12 105 THR A N 1
ATOM 872 C CA . THR A 1 105 ? 9.170 -14.893 0.736 1.00 63.12 105 THR A CA 1
ATOM 873 C C . THR A 1 105 ? 10.396 -14.048 1.065 1.00 63.12 105 THR A C 1
ATOM 875 O O . THR A 1 105 ? 11.515 -14.540 1.021 1.00 63.12 105 THR A O 1
ATOM 878 N N . ALA A 1 106 ? 10.181 -12.783 1.430 1.00 60.47 106 ALA A N 1
ATOM 879 C CA . ALA A 1 106 ? 11.124 -12.034 2.257 1.00 60.47 106 ALA A CA 1
ATOM 880 C C . ALA A 1 106 ? 11.375 -12.779 3.581 1.00 60.47 106 ALA A C 1
ATOM 882 O O . ALA A 1 106 ? 10.482 -13.508 4.042 1.00 60.47 106 ALA A O 1
ATOM 883 N N . PHE A 1 107 ? 12.548 -12.596 4.191 1.00 57.56 107 PHE A N 1
ATOM 884 C CA . PHE A 1 107 ? 12.812 -13.170 5.509 1.00 57.56 107 PHE A CA 1
ATOM 885 C C . PHE A 1 107 ? 11.805 -12.630 6.544 1.00 57.56 107 PHE A C 1
ATOM 887 O O . PHE A 1 107 ? 11.264 -11.531 6.375 1.00 57.56 107 PHE A O 1
ATOM 894 N N . PRO A 1 108 ? 11.498 -13.382 7.618 1.00 56.25 108 PRO A N 1
ATOM 895 C CA . PRO A 1 108 ? 10.633 -12.886 8.685 1.00 56.25 108 PRO A CA 1
ATOM 896 C C . PRO A 1 108 ? 11.125 -11.528 9.212 1.00 56.25 108 PRO A C 1
ATOM 898 O O . PRO A 1 108 ? 12.253 -11.416 9.678 1.00 56.25 108 PRO A O 1
ATOM 901 N N . GLY A 1 109 ? 10.276 -10.499 9.125 1.00 57.53 109 GLY A N 1
ATOM 902 C CA . GLY A 1 109 ? 10.602 -9.127 9.539 1.00 57.53 109 GLY A CA 1
ATOM 903 C C . GLY A 1 109 ? 11.086 -8.198 8.419 1.00 57.53 109 GLY A C 1
ATOM 904 O O . GLY A 1 109 ? 11.148 -6.990 8.636 1.00 57.53 109 GLY A O 1
ATOM 905 N N . GLU A 1 110 ? 11.362 -8.708 7.216 1.00 67.25 110 GLU A N 1
ATOM 906 C CA . GLU A 1 110 ? 11.737 -7.872 6.073 1.00 67.25 110 GLU A CA 1
ATOM 907 C C . GLU A 1 110 ? 10.507 -7.367 5.311 1.00 67.25 110 GLU A C 1
ATOM 909 O O . GLU A 1 110 ? 9.729 -8.128 4.728 1.00 67.25 110 GLU A O 1
ATOM 914 N N . GLU A 1 111 ? 10.338 -6.044 5.289 1.00 75.31 111 GLU A N 1
ATOM 915 C CA . GLU A 1 111 ? 9.268 -5.385 4.532 1.00 75.31 111 GLU A CA 1
ATOM 916 C C . GLU A 1 111 ? 9.644 -5.106 3.076 1.00 75.31 111 GLU A C 1
ATOM 918 O O . GLU A 1 111 ? 8.772 -4.794 2.270 1.00 75.31 111 GLU A O 1
ATOM 923 N N . THR A 1 112 ? 10.934 -5.185 2.748 1.00 84.56 112 THR A N 1
ATOM 924 C CA . THR A 1 112 ? 11.478 -4.953 1.409 1.00 84.56 112 THR A CA 1
ATOM 925 C C . THR A 1 112 ? 12.380 -6.117 1.041 1.00 84.56 112 THR A C 1
ATOM 927 O O . THR A 1 112 ? 13.317 -6.419 1.772 1.00 84.56 112 THR A O 1
ATOM 930 N N . LEU A 1 113 ? 12.107 -6.740 -0.099 1.00 86.69 113 LEU A N 1
ATOM 931 C CA . LEU A 1 113 ? 12.935 -7.776 -0.697 1.00 86.69 113 LEU A CA 1
ATOM 932 C C . LEU A 1 113 ? 13.571 -7.218 -1.972 1.00 86.69 113 LEU A C 1
ATOM 934 O O . LEU A 1 113 ? 12.865 -6.853 -2.913 1.00 86.69 113 LEU A O 1
ATOM 938 N N . GLU A 1 114 ? 14.899 -7.153 -2.006 1.00 88.94 114 GLU A N 1
ATOM 939 C CA . GLU A 1 114 ? 15.638 -6.802 -3.218 1.00 88.94 114 GLU A CA 1
ATOM 940 C C . GLU A 1 114 ? 15.713 -8.021 -4.148 1.00 88.94 114 GLU A C 1
ATOM 942 O O . GLU A 1 114 ? 16.168 -9.103 -3.772 1.00 88.94 114 GLU A O 1
ATOM 947 N N . LEU A 1 115 ? 15.225 -7.848 -5.371 1.00 88.12 115 LEU A N 1
ATOM 948 C CA . LEU A 1 115 ? 15.231 -8.838 -6.435 1.00 88.12 115 LEU A CA 1
ATOM 949 C C . LEU A 1 115 ? 16.405 -8.530 -7.361 1.00 88.12 115 LEU A C 1
ATOM 951 O O . LEU A 1 115 ? 16.438 -7.472 -7.986 1.00 88.12 115 LEU A O 1
ATOM 955 N N . ASN A 1 116 ? 17.340 -9.469 -7.484 1.00 87.19 116 ASN A N 1
ATOM 956 C CA . ASN A 1 116 ? 18.532 -9.317 -8.315 1.00 87.19 116 ASN A CA 1
ATOM 957 C C . ASN A 1 116 ? 18.503 -10.321 -9.470 1.00 87.19 116 ASN A C 1
ATOM 959 O O . ASN A 1 116 ? 19.011 -11.434 -9.353 1.00 87.19 116 ASN A O 1
ATOM 963 N N . GLY A 1 117 ? 17.882 -9.935 -10.588 1.00 83.00 117 GLY A N 1
ATOM 964 C CA . GLY A 1 117 ? 17.855 -10.742 -11.808 1.00 83.00 117 GLY A CA 1
ATOM 965 C C . GLY A 1 117 ? 17.091 -12.064 -11.685 1.00 83.00 117 GLY A C 1
ATOM 966 O O . GLY A 1 117 ? 17.463 -13.051 -12.321 1.00 83.00 117 GLY A O 1
ATOM 967 N N . ILE A 1 118 ? 16.030 -12.098 -10.880 1.00 84.00 118 ILE A N 1
ATOM 968 C CA . ILE A 1 118 ? 15.230 -13.307 -10.656 1.00 84.00 118 ILE A CA 1
ATOM 969 C C . ILE A 1 118 ? 14.384 -13.587 -11.900 1.00 84.00 118 ILE A C 1
ATOM 971 O O . ILE A 1 118 ? 13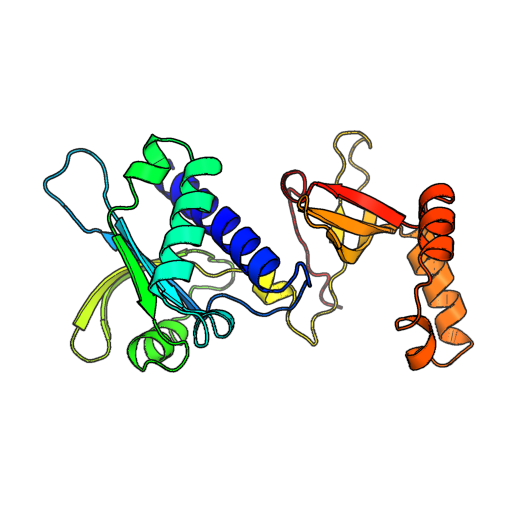.774 -12.680 -12.463 1.00 84.00 118 ILE A O 1
ATOM 975 N N . ARG A 1 119 ? 14.337 -14.848 -12.342 1.00 80.38 119 ARG A N 1
ATOM 976 C CA . ARG A 1 119 ? 13.528 -15.254 -13.496 1.00 80.38 119 ARG A CA 1
ATOM 977 C C . ARG A 1 119 ? 12.143 -15.716 -13.066 1.00 80.38 119 ARG A C 1
ATOM 979 O O . ARG A 1 119 ? 12.024 -16.708 -12.353 1.00 80.38 119 ARG A O 1
ATOM 986 N N . ILE A 1 120 ? 11.110 -15.043 -13.563 1.00 77.62 120 ILE A N 1
ATOM 987 C CA . ILE A 1 120 ? 9.703 -15.405 -13.357 1.00 77.62 120 ILE A CA 1
ATOM 988 C C . ILE A 1 120 ? 8.987 -15.362 -14.701 1.00 77.62 120 ILE A C 1
ATOM 990 O O . ILE A 1 120 ? 9.058 -14.363 -15.411 1.00 77.62 120 ILE A O 1
ATOM 994 N N . GLY A 1 121 ? 8.314 -16.455 -15.075 1.00 65.62 121 GLY A N 1
ATOM 995 C CA . GLY A 1 121 ? 7.544 -16.516 -16.325 1.00 65.62 121 GLY A CA 1
ATOM 996 C C . GLY A 1 121 ? 8.365 -16.217 -17.590 1.00 65.62 121 GLY A C 1
ATOM 997 O O . GLY A 1 121 ? 7.819 -15.725 -18.567 1.00 65.62 121 GLY A O 1
ATOM 998 N N . GLY A 1 122 ? 9.681 -16.461 -17.563 1.00 71.81 122 GLY A N 1
ATOM 999 C CA . GLY A 1 122 ? 10.596 -16.161 -18.672 1.00 71.81 122 GLY A CA 1
ATOM 1000 C C . GLY A 1 122 ? 11.148 -14.729 -18.705 1.00 71.81 122 GLY A C 1
ATOM 1001 O O . GLY A 1 122 ? 12.069 -14.473 -19.478 1.00 71.81 122 GLY A O 1
ATOM 1002 N N . ALA A 1 123 ? 10.668 -13.821 -17.850 1.00 75.81 123 ALA A N 1
ATOM 1003 C CA . ALA A 1 123 ? 11.212 -12.472 -17.698 1.00 75.81 123 ALA A CA 1
ATOM 1004 C C . ALA A 1 123 ? 12.249 -12.416 -16.567 1.00 75.81 123 ALA A C 1
ATOM 1006 O O . ALA A 1 123 ? 12.083 -13.058 -15.529 1.00 75.81 123 ALA A O 1
ATOM 1007 N N . GLN A 1 124 ? 13.317 -11.643 -16.766 1.00 83.94 124 GLN A N 1
ATOM 1008 C CA . GLN A 1 124 ? 14.282 -11.324 -15.717 1.00 83.94 124 GLN A CA 1
ATOM 1009 C C . GLN A 1 124 ? 13.830 -10.055 -14.995 1.00 83.94 124 GLN A C 1
ATOM 1011 O O . GLN A 1 124 ? 13.614 -9.027 -15.631 1.00 83.94 124 GLN A O 1
ATOM 1016 N N . ILE A 1 125 ? 13.687 -10.142 -13.676 1.00 84.44 125 ILE A N 1
ATOM 1017 C CA . ILE A 1 125 ? 13.170 -9.069 -12.831 1.00 84.44 125 ILE A CA 1
ATOM 1018 C C . ILE A 1 125 ? 14.278 -8.609 -11.887 1.00 84.44 125 ILE A C 1
ATOM 1020 O O . ILE A 1 125 ? 14.851 -9.410 -11.143 1.00 84.44 125 ILE A O 1
ATOM 1024 N N . THR A 1 126 ? 14.536 -7.305 -11.904 1.00 88.00 126 THR A N 1
ATOM 1025 C CA . THR A 1 126 ? 15.398 -6.613 -10.944 1.00 88.00 126 THR A CA 1
ATOM 1026 C C . THR A 1 126 ? 14.599 -5.475 -10.322 1.00 88.00 126 THR A C 1
ATOM 1028 O O . THR A 1 126 ? 13.972 -4.702 -11.046 1.00 88.00 126 THR A O 1
ATOM 1031 N N . GLY A 1 127 ? 14.595 -5.365 -8.995 1.00 90.56 127 GLY A N 1
ATOM 1032 C CA . GLY A 1 127 ? 13.825 -4.325 -8.316 1.00 90.56 127 GLY A CA 1
ATOM 1033 C C . GLY A 1 127 ? 13.608 -4.564 -6.831 1.00 90.56 127 GLY A C 1
ATOM 1034 O O . GLY A 1 127 ? 14.237 -5.425 -6.230 1.00 90.56 127 GLY A O 1
ATOM 1035 N N . TYR A 1 128 ? 12.698 -3.796 -6.241 1.00 91.06 128 TYR A N 1
ATOM 1036 C CA . TYR A 1 128 ? 12.382 -3.847 -4.814 1.00 91.06 128 TYR A CA 1
ATOM 1037 C C . TYR A 1 128 ? 10.923 -4.241 -4.617 1.00 91.06 128 TYR A C 1
ATOM 1039 O O . TYR A 1 128 ? 10.018 -3.469 -4.943 1.00 91.06 128 TYR A O 1
ATOM 1047 N N . LEU A 1 129 ? 10.696 -5.447 -4.099 1.00 89.75 129 LEU A N 1
ATOM 1048 C CA . LEU A 1 129 ? 9.375 -5.952 -3.745 1.00 89.75 129 LEU A CA 1
ATOM 1049 C C . LEU A 1 129 ? 9.056 -5.553 -2.304 1.00 89.75 129 LEU A C 1
ATOM 1051 O O . LEU A 1 129 ? 9.705 -6.014 -1.367 1.00 89.75 129 LEU A O 1
ATOM 1055 N N . LEU A 1 130 ? 8.043 -4.714 -2.121 1.00 88.50 130 LEU A N 1
ATOM 1056 C CA . LEU A 1 130 ? 7.582 -4.286 -0.807 1.00 88.50 130 LEU A CA 1
ATOM 1057 C C . LEU A 1 130 ? 6.379 -5.101 -0.352 1.00 88.50 130 LEU A C 1
ATOM 1059 O O . LEU A 1 130 ? 5.491 -5.448 -1.132 1.00 88.50 130 LEU A O 1
ATOM 1063 N N . LYS A 1 131 ? 6.334 -5.362 0.952 1.00 79.81 131 LYS A N 1
ATOM 1064 C CA . LYS A 1 131 ? 5.220 -6.023 1.627 1.00 79.81 131 LYS A CA 1
ATOM 1065 C C . LYS A 1 131 ? 4.541 -5.043 2.570 1.00 79.81 131 LYS A C 1
ATOM 1067 O O . LYS A 1 131 ? 5.194 -4.424 3.416 1.00 79.81 131 LYS A O 1
ATOM 1072 N N . SER A 1 132 ? 3.218 -4.938 2.463 1.00 75.44 132 SER A N 1
ATOM 1073 C CA . SER A 1 132 ? 2.412 -4.213 3.444 1.00 75.44 132 SER A CA 1
ATOM 1074 C C . SER A 1 132 ? 2.207 -5.070 4.691 1.00 75.44 132 SER A C 1
ATOM 1076 O O . SER A 1 132 ? 1.313 -5.911 4.777 1.00 75.44 132 SER A O 1
ATOM 1078 N N . THR A 1 133 ? 3.091 -4.882 5.663 1.00 73.88 133 THR A N 1
ATOM 1079 C CA . THR A 1 133 ? 3.018 -5.491 6.996 1.00 73.88 133 THR A CA 1
ATOM 1080 C C . THR A 1 133 ? 1.853 -4.942 7.808 1.00 73.88 133 THR A C 1
ATOM 1082 O O . THR A 1 133 ? 1.212 -5.712 8.522 1.00 73.88 133 THR A O 1
ATOM 1085 N N . LEU A 1 134 ? 1.561 -3.643 7.674 1.00 72.88 134 LEU A N 1
ATOM 1086 C CA . LEU A 1 134 ? 0.440 -2.984 8.335 1.00 72.88 134 LEU A CA 1
ATOM 1087 C C . LEU A 1 134 ? -0.881 -3.634 7.925 1.00 72.88 134 LEU A C 1
ATOM 1089 O O . LEU A 1 134 ? -1.572 -4.179 8.778 1.00 72.88 134 LEU A O 1
ATOM 1093 N N . LEU A 1 135 ? -1.196 -3.666 6.626 1.00 73.00 135 LEU A N 1
ATOM 1094 C CA . LEU A 1 135 ? -2.466 -4.219 6.148 1.00 73.00 135 LEU A CA 1
ATOM 1095 C C . LEU A 1 135 ? -2.554 -5.733 6.358 1.00 73.00 135 LEU A C 1
ATOM 1097 O O . LEU A 1 135 ? -3.610 -6.251 6.709 1.00 73.00 135 LEU A O 1
ATOM 1101 N N . LYS A 1 136 ? -1.432 -6.457 6.243 1.00 69.94 136 LYS A N 1
ATOM 1102 C CA . LYS A 1 136 ? -1.394 -7.899 6.537 1.00 69.94 136 LYS A CA 1
ATOM 1103 C C . LYS A 1 136 ? -1.763 -8.209 7.991 1.00 69.94 136 LYS A C 1
ATOM 1105 O O . LYS A 1 136 ? -2.424 -9.212 8.258 1.00 69.94 136 LYS A O 1
ATOM 1110 N N . LYS A 1 137 ? -1.358 -7.361 8.940 1.00 67.12 137 LYS A N 1
ATOM 1111 C CA . LYS A 1 137 ? -1.751 -7.504 10.348 1.00 67.12 137 LYS A CA 1
ATOM 1112 C C . LYS A 1 137 ? -3.267 -7.374 10.533 1.00 67.12 137 LYS A C 1
ATOM 1114 O O . LYS A 1 137 ? -3.798 -8.041 11.412 1.00 67.12 137 LYS A O 1
ATOM 1119 N N . LEU A 1 138 ? -3.956 -6.612 9.677 1.00 65.00 138 LEU A N 1
ATOM 1120 C CA . LEU A 1 138 ? -5.413 -6.404 9.707 1.00 65.00 138 LEU A CA 1
ATOM 1121 C C . LEU A 1 138 ? -6.242 -7.578 9.143 1.00 65.00 138 LEU A C 1
ATOM 1123 O O . LEU A 1 138 ? -7.469 -7.500 9.125 1.00 65.00 138 LEU A O 1
ATOM 1127 N N . MET A 1 139 ? -5.616 -8.658 8.654 1.00 62.47 139 MET A N 1
ATOM 1128 C CA . MET A 1 139 ? -6.337 -9.801 8.070 1.00 62.47 139 MET A CA 1
ATOM 1129 C C . MET A 1 139 ? -7.293 -10.485 9.062 1.00 62.47 139 MET A C 1
ATOM 1131 O O . MET A 1 139 ? -6.932 -10.655 10.230 1.00 62.47 139 MET A O 1
ATOM 1135 N N . PRO A 1 140 ? -8.495 -10.912 8.605 1.00 48.47 140 PRO A N 1
ATOM 1136 C CA . PRO A 1 140 ? -9.443 -11.645 9.438 1.00 48.47 140 PRO A CA 1
ATOM 1137 C C . PRO A 1 140 ? -8.774 -12.836 10.135 1.00 48.47 140 PRO A C 1
ATOM 1139 O O . PRO A 1 140 ? -8.062 -13.609 9.499 1.00 48.47 140 PRO A O 1
ATOM 1142 N N . GLY A 1 141 ? -9.000 -12.972 11.444 1.00 43.28 141 GLY A N 1
ATOM 1143 C CA . GLY A 1 141 ? -8.359 -13.990 12.288 1.00 43.28 141 GLY A CA 1
ATOM 1144 C C . GLY A 1 141 ? -7.185 -13.474 13.126 1.00 43.28 141 GLY A C 1
ATOM 1145 O O . GLY A 1 141 ? -6.847 -14.099 14.128 1.00 43.28 141 GLY A O 1
ATOM 1146 N N . ASN A 1 142 ? -6.625 -12.304 12.803 1.00 44.81 142 ASN A N 1
ATOM 1147 C CA . ASN A 1 142 ? -5.637 -11.645 13.654 1.00 44.81 142 ASN A CA 1
ATOM 1148 C C . ASN A 1 142 ? -6.338 -10.743 14.681 1.00 44.81 142 ASN A C 1
ATOM 1150 O O . ASN A 1 142 ? -7.070 -9.820 14.321 1.00 44.81 142 ASN A O 1
ATOM 1154 N N . ARG A 1 143 ? -6.097 -10.976 15.977 1.00 44.19 143 ARG A N 1
ATOM 1155 C CA . ARG A 1 143 ? -6.470 -10.016 17.024 1.00 44.19 143 ARG A CA 1
ATOM 1156 C C . ARG A 1 143 ? -5.449 -8.886 17.023 1.00 44.19 143 ARG A C 1
ATOM 1158 O O . ARG A 1 143 ? -4.274 -9.100 17.308 1.00 44.19 143 ARG A O 1
ATOM 1165 N N . LEU A 1 144 ? -5.904 -7.684 16.694 1.00 50.41 144 LEU A N 1
ATOM 1166 C CA . LEU A 1 144 ? -5.080 -6.489 16.758 1.00 50.41 144 LEU A CA 1
ATOM 1167 C C . LEU A 1 144 ? -5.402 -5.690 18.003 1.00 50.41 144 LEU A C 1
ATOM 1169 O O . LEU A 1 144 ? -6.508 -5.181 18.174 1.00 50.41 144 LEU A O 1
ATOM 1173 N N . ILE A 1 145 ? -4.392 -5.579 18.847 1.00 50.38 145 ILE A N 1
ATOM 1174 C CA . ILE A 1 145 ? -4.384 -4.721 20.013 1.00 50.38 145 ILE A CA 1
ATOM 1175 C C . ILE A 1 145 ? -3.277 -3.710 19.751 1.00 50.38 145 ILE A C 1
ATOM 1177 O O . ILE A 1 145 ? -2.110 -4.090 19.664 1.00 50.38 145 ILE A O 1
ATOM 1181 N N . PHE A 1 146 ? -3.649 -2.449 19.559 1.00 53.19 146 PHE A N 1
ATOM 1182 C CA . PHE A 1 146 ? -2.690 -1.387 19.286 1.00 53.19 146 PHE A CA 1
ATOM 1183 C C . PHE A 1 146 ? -2.244 -0.786 20.615 1.00 53.19 146 PHE A C 1
ATOM 1185 O O . PHE A 1 146 ? -3.076 -0.422 21.440 1.00 53.19 146 PHE A O 1
ATOM 1192 N N . GLU A 1 147 ? -0.938 -0.667 20.823 1.00 50.84 147 GLU A N 1
ATOM 1193 C CA . GLU A 1 147 ? -0.382 0.155 21.896 1.00 50.84 147 GLU A CA 1
ATOM 1194 C C . GLU A 1 147 ? -0.009 1.503 21.286 1.00 50.84 147 GLU A C 1
ATOM 1196 O O . GLU A 1 147 ? 0.951 1.613 20.520 1.00 50.84 147 GLU A O 1
ATOM 1201 N N . LEU A 1 148 ? -0.797 2.528 21.584 1.00 52.09 148 LEU A N 1
ATOM 1202 C CA . LEU A 1 148 ? -0.510 3.884 21.154 1.00 52.09 148 LEU A CA 1
ATOM 1203 C C . LEU A 1 148 ? 0.398 4.542 22.176 1.00 52.09 148 LEU A C 1
ATOM 1205 O O . LEU A 1 148 ? 0.088 4.605 23.363 1.00 52.09 148 LEU A O 1
ATOM 1209 N N . ARG A 1 149 ? 1.530 5.060 21.714 1.00 50.62 149 ARG A N 1
ATOM 1210 C CA . ARG A 1 149 ? 2.433 5.847 22.549 1.00 50.62 149 ARG A CA 1
ATOM 1211 C C . ARG A 1 149 ? 2.275 7.305 22.169 1.00 50.62 149 ARG A C 1
ATOM 1213 O O . ARG A 1 149 ? 2.827 7.749 21.169 1.00 50.62 149 ARG A O 1
ATOM 1220 N N . ASP A 1 150 ? 1.490 8.029 22.954 1.00 47.28 150 ASP A N 1
ATOM 1221 C CA . ASP A 1 150 ? 1.357 9.471 22.795 1.00 47.28 150 ASP A CA 1
ATOM 1222 C C . ASP A 1 150 ? 2.605 10.181 23.355 1.00 47.28 150 ASP A C 1
ATOM 1224 O O . ASP A 1 150 ? 3.080 9.873 24.454 1.00 47.28 150 ASP A O 1
ATOM 1228 N N . LYS A 1 151 ? 3.123 11.170 22.617 1.00 41.28 151 LYS A N 1
ATOM 1229 C CA . LYS A 1 151 ? 4.178 12.081 23.093 1.00 41.28 151 LYS A CA 1
ATOM 1230 C C . LYS A 1 151 ? 3.696 12.955 24.256 1.00 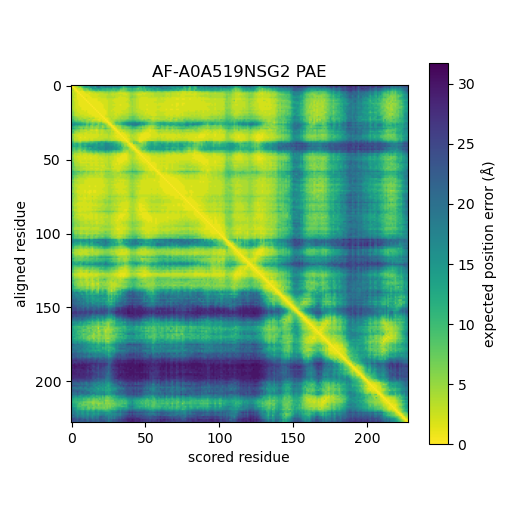41.28 151 LYS A C 1
ATOM 1232 O O . LYS A 1 151 ? 4.522 13.397 25.050 1.00 41.28 151 LYS A O 1
ATOM 1237 N N . LEU A 1 152 ? 2.385 13.175 24.390 1.00 42.69 152 LEU A N 1
ATOM 1238 C CA . LEU A 1 152 ? 1.768 13.941 25.480 1.00 42.69 152 LEU A CA 1
ATOM 1239 C C . LEU A 1 152 ? 1.665 13.156 26.798 1.00 42.69 152 LEU A C 1
ATOM 1241 O O . LEU A 1 152 ? 1.411 13.754 27.844 1.00 42.69 152 LEU A O 1
ATOM 1245 N N . HIS A 1 153 ? 1.849 11.832 26.788 1.00 44.22 153 HIS A N 1
ATOM 1246 C CA . HIS A 1 153 ? 1.665 10.969 27.961 1.00 44.22 153 HIS A CA 1
ATOM 1247 C C . HIS A 1 153 ? 2.941 10.208 28.335 1.00 44.22 153 HIS A C 1
ATOM 1249 O O . HIS A 1 153 ? 2.924 8.988 28.442 1.00 44.22 153 HIS A O 1
ATOM 1255 N N . ASN A 1 154 ? 4.053 10.929 28.546 1.00 44.81 154 ASN A N 1
ATOM 1256 C CA . ASN A 1 154 ? 5.250 10.494 29.296 1.00 44.81 154 ASN A CA 1
ATOM 1257 C C . ASN A 1 154 ? 5.582 8.979 29.254 1.00 44.81 154 ASN A C 1
ATOM 1259 O O . ASN A 1 154 ? 5.827 8.363 30.289 1.00 44.81 154 ASN A O 1
ATOM 1263 N N . GLY A 1 155 ? 5.600 8.367 28.066 1.00 48.41 155 GLY A N 1
ATOM 1264 C CA . GLY A 1 155 ? 6.021 6.975 27.876 1.00 48.41 155 GLY A CA 1
ATOM 1265 C C . GLY A 1 155 ? 5.057 5.878 28.350 1.00 48.41 155 GLY A C 1
ATOM 1266 O O . GLY A 1 155 ? 5.401 4.706 28.206 1.00 48.41 155 GLY A O 1
ATOM 1267 N N . ASN A 1 156 ? 3.863 6.204 28.852 1.00 49.66 156 ASN A N 1
ATOM 1268 C CA . ASN A 1 156 ? 2.856 5.195 29.183 1.00 49.66 156 ASN A CA 1
ATOM 1269 C C . ASN A 1 156 ? 2.001 4.913 27.944 1.00 49.66 156 ASN A C 1
ATOM 1271 O O . ASN A 1 156 ? 1.093 5.676 27.618 1.00 49.66 156 ASN A O 1
ATOM 1275 N N . GLY A 1 157 ? 2.319 3.826 27.239 1.00 55.19 157 GLY A N 1
ATOM 1276 C CA . GLY A 1 157 ? 1.517 3.346 26.118 1.00 55.19 157 GLY A CA 1
ATOM 1277 C C . GLY A 1 157 ? 0.082 3.045 26.553 1.00 55.19 157 GLY A C 1
ATOM 1278 O O . GLY A 1 157 ? -0.145 2.426 27.594 1.00 55.19 157 GLY A O 1
ATOM 1279 N N . SER A 1 158 ? -0.892 3.498 25.770 1.00 56.38 158 SER A N 1
ATOM 1280 C CA . SER A 1 158 ? -2.304 3.194 25.961 1.00 56.38 158 SER A CA 1
ATOM 1281 C C . SER A 1 158 ? -2.729 2.092 24.997 1.00 56.38 158 SER A C 1
ATOM 1283 O O . SER A 1 158 ? -2.565 2.182 23.781 1.00 56.38 158 SER A O 1
ATOM 1285 N N . THR A 1 159 ? -3.274 1.015 25.553 1.00 59.06 159 THR A N 1
ATOM 1286 C CA . THR A 1 159 ? -3.838 -0.080 24.769 1.00 59.06 159 THR A CA 1
ATOM 1287 C C . THR A 1 159 ? -5.198 0.327 24.208 1.00 59.06 159 THR A C 1
ATOM 1289 O O . THR A 1 159 ? -6.080 0.731 24.971 1.00 59.06 159 THR A O 1
ATOM 1292 N N . VAL A 1 160 ? -5.381 0.196 22.894 1.00 62.12 160 VAL A N 1
ATOM 1293 C CA . VAL A 1 160 ? -6.632 0.518 22.201 1.00 62.12 160 VAL A CA 1
ATOM 1294 C C . VAL A 1 160 ? -7.050 -0.553 21.199 1.00 62.12 160 VAL A C 1
ATOM 1296 O O . VAL A 1 160 ? -6.234 -1.309 20.659 1.00 62.12 160 VAL A O 1
ATOM 1299 N N . LYS A 1 161 ? -8.352 -0.564 20.904 1.00 63.31 161 LYS A N 1
ATOM 1300 C CA . LYS A 1 161 ? -8.970 -1.384 19.860 1.00 63.31 161 LYS A CA 1
ATOM 1301 C C . LYS A 1 161 ? -9.550 -0.468 18.793 1.00 63.31 161 LYS A C 1
ATOM 1303 O O . LYS A 1 161 ? -10.398 0.364 19.097 1.00 63.31 161 LYS A O 1
ATOM 1308 N N . ILE A 1 162 ? -9.103 -0.617 17.552 1.00 64.38 162 ILE A N 1
ATOM 1309 C CA . ILE A 1 162 ? -9.575 0.221 16.447 1.00 64.38 162 ILE A CA 1
ATOM 1310 C C . ILE A 1 162 ? -10.949 -0.250 15.961 1.00 64.38 162 ILE A C 1
ATOM 1312 O O . ILE A 1 162 ? -11.200 -1.451 15.867 1.00 64.38 162 ILE A O 1
ATOM 1316 N N . ILE A 1 163 ? -11.815 0.713 15.653 1.00 65.19 163 ILE A N 1
ATOM 1317 C CA . ILE A 1 163 ? -13.170 0.510 15.135 1.00 65.19 163 ILE A CA 1
ATOM 1318 C C . ILE A 1 163 ? -13.179 0.742 13.622 1.00 65.19 163 ILE A C 1
ATOM 1320 O O . ILE A 1 163 ? -13.592 -0.129 12.860 1.00 65.19 163 ILE A O 1
ATOM 1324 N N . ARG A 1 164 ? -12.703 1.916 13.187 1.00 65.75 164 ARG A N 1
ATOM 1325 C CA . ARG A 1 164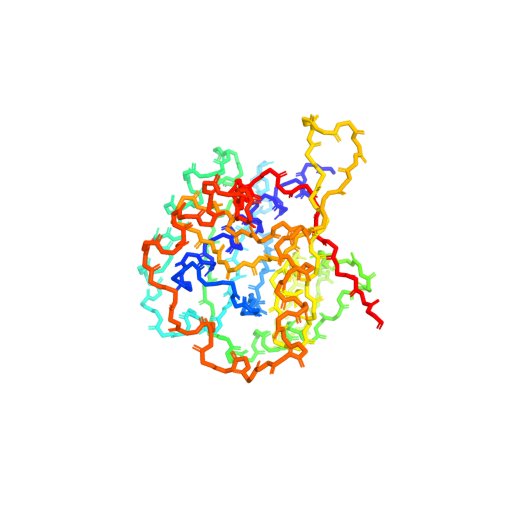 ? -12.710 2.360 11.785 1.00 65.75 164 ARG A CA 1
ATOM 1326 C C . ARG A 1 164 ? -11.722 3.507 11.549 1.00 65.75 164 ARG A C 1
ATOM 1328 O O . ARG A 1 164 ? -11.155 4.039 12.503 1.00 65.75 164 ARG A O 1
ATOM 1335 N N . ILE A 1 165 ? -11.547 3.884 10.284 1.00 69.94 165 ILE A N 1
ATOM 1336 C CA . ILE A 1 165 ? -10.837 5.097 9.865 1.00 69.94 165 ILE A CA 1
ATOM 1337 C C . ILE A 1 165 ? -11.871 6.065 9.273 1.00 69.94 165 ILE A C 1
ATOM 1339 O O . ILE A 1 165 ? -12.775 5.632 8.562 1.00 69.94 165 ILE A O 1
ATOM 1343 N N . GLU A 1 166 ? -11.778 7.350 9.601 1.00 70.50 166 GLU A N 1
ATOM 1344 C CA . GLU A 1 166 ? -12.601 8.417 9.018 1.00 70.50 166 GLU A CA 1
ATOM 1345 C C . GLU A 1 166 ? -11.943 9.000 7.750 1.00 70.50 166 GLU A C 1
ATOM 1347 O O . GLU A 1 166 ? -10.806 8.673 7.402 1.00 70.50 166 GLU A O 1
ATOM 1352 N N . GLU A 1 167 ? -12.674 9.820 6.990 1.00 68.69 167 GLU A N 1
ATOM 1353 C CA . GLU A 1 167 ? -12.230 10.274 5.659 1.00 68.69 167 GLU A CA 1
ATOM 1354 C C . GLU A 1 167 ? -10.967 11.152 5.681 1.00 68.69 167 GLU A C 1
ATOM 1356 O O . GLU A 1 167 ? -10.209 11.213 4.706 1.00 68.69 167 GLU A O 1
ATOM 1361 N N . ASP A 1 168 ? -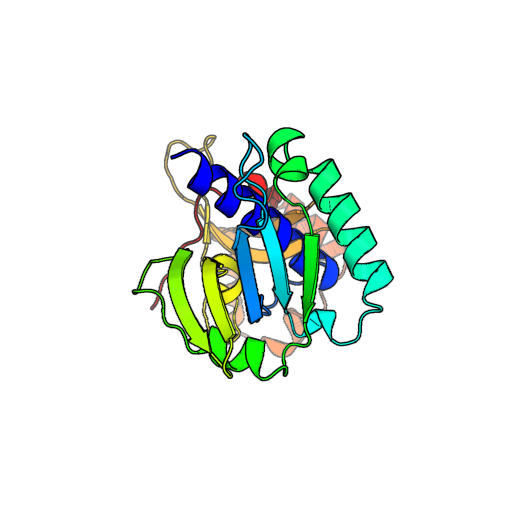10.733 11.819 6.806 1.00 68.19 168 ASP A N 1
ATOM 1362 C CA . ASP A 1 168 ? -9.546 12.610 7.137 1.00 68.19 168 ASP A CA 1
ATOM 1363 C C . ASP A 1 168 ? -8.358 11.758 7.614 1.00 68.19 168 ASP A C 1
ATOM 1365 O O . ASP A 1 168 ? -7.280 12.292 7.888 1.00 68.19 168 ASP A O 1
ATOM 1369 N N . TYR A 1 169 ? -8.521 10.433 7.605 1.00 68.94 169 TYR A N 1
ATOM 1370 C CA . TYR A 1 169 ? -7.593 9.442 8.139 1.00 68.94 169 TYR A CA 1
ATOM 1371 C C . TYR A 1 169 ? -7.429 9.502 9.660 1.00 68.94 169 TYR A C 1
ATOM 1373 O O . TYR A 1 169 ? -6.400 9.061 10.188 1.00 68.94 169 TYR A O 1
ATOM 1381 N N . ASP A 1 170 ? -8.445 9.980 10.375 1.00 68.44 170 ASP A N 1
ATOM 1382 C CA . ASP A 1 170 ? -8.507 9.817 11.818 1.00 68.44 170 ASP A CA 1
ATOM 1383 C C . ASP A 1 170 ? -8.955 8.394 12.173 1.00 68.44 170 ASP A C 1
ATOM 1385 O O . ASP A 1 170 ? -9.973 7.870 11.721 1.00 68.44 170 ASP A O 1
ATOM 1389 N N . ILE A 1 171 ? -8.152 7.729 12.994 1.00 71.31 171 ILE A N 1
ATOM 1390 C CA . ILE A 1 171 ? -8.446 6.417 13.550 1.00 71.31 171 ILE A CA 1
ATOM 1391 C C . ILE A 1 171 ? -9.402 6.602 14.716 1.00 71.31 171 ILE A C 1
ATOM 1393 O O . ILE A 1 171 ? -9.041 7.217 15.718 1.00 71.31 171 ILE A O 1
ATOM 1397 N N . VAL A 1 172 ? -10.574 5.985 14.623 1.00 69.12 172 VAL A N 1
ATOM 1398 C CA . VAL A 1 172 ? -11.540 5.910 15.718 1.00 69.12 172 VAL A CA 1
ATOM 1399 C C . VAL A 1 172 ? -11.287 4.619 16.492 1.00 69.12 172 VAL A C 1
ATOM 1401 O O . VAL A 1 172 ? -11.372 3.520 15.932 1.00 69.12 172 VAL A O 1
ATOM 1404 N N . CYS A 1 173 ? -10.954 4.725 17.778 1.00 71.81 173 CYS A N 1
ATOM 1405 C CA . CYS A 1 173 ? -10.596 3.575 18.609 1.00 71.81 173 CYS A CA 1
ATOM 1406 C C . CYS A 1 173 ? -11.176 3.645 20.025 1.00 71.81 173 CYS A C 1
ATOM 1408 O O . CYS A 1 173 ? -11.399 4.726 20.563 1.00 71.81 173 CYS A O 1
ATOM 1410 N N . TYR A 1 174 ? -11.389 2.478 20.634 1.00 68.25 174 TYR A N 1
ATOM 1411 C CA . TYR A 1 174 ? -11.785 2.336 22.031 1.00 68.25 174 TYR A CA 1
ATOM 1412 C C . TYR A 1 174 ? -10.580 2.404 22.966 1.00 68.25 174 TYR A C 1
ATOM 1414 O O . TYR A 1 174 ? -9.580 1.717 22.742 1.00 68.25 174 TYR A O 1
ATOM 1422 N N . THR A 1 175 ? -10.707 3.159 24.057 1.00 70.12 175 THR A N 1
ATOM 1423 C CA . THR A 1 175 ? -9.716 3.187 25.144 1.00 70.12 175 THR A CA 1
ATOM 1424 C C . THR A 1 175 ? -9.759 1.907 25.980 1.00 70.12 175 THR A C 1
ATOM 1426 O O . THR A 1 175 ? -10.776 1.219 26.022 1.00 70.12 175 THR A O 1
ATOM 1429 N N . LEU A 1 176 ? -8.692 1.604 26.728 1.00 66.62 176 LEU A N 1
ATOM 1430 C CA . LEU A 1 176 ? -8.655 0.456 27.649 1.00 66.62 176 LEU A CA 1
ATOM 1431 C C . LEU A 1 176 ? -9.845 0.429 28.626 1.00 66.62 176 LEU A C 1
ATOM 1433 O O . LEU A 1 176 ? -10.377 -0.633 28.932 1.00 66.62 176 LEU A O 1
ATOM 1437 N N . LYS A 1 177 ? -10.301 1.600 29.088 1.00 65.12 177 LYS A N 1
ATOM 1438 C CA . LYS A 1 177 ? -11.475 1.712 29.962 1.00 65.12 177 LYS A CA 1
ATOM 1439 C C . LYS A 1 177 ? -12.749 1.237 29.251 1.00 65.12 177 LYS A C 1
ATOM 1441 O O . LYS A 1 177 ? -13.542 0.527 29.862 1.00 65.12 177 LYS A O 1
ATOM 1446 N N . ALA A 1 178 ? -12.914 1.599 27.976 1.00 64.56 178 ALA A N 1
ATOM 1447 C CA . ALA A 1 178 ? -14.018 1.133 27.140 1.00 64.56 178 ALA A CA 1
ATOM 1448 C C . ALA A 1 178 ? -13.908 -0.368 26.869 1.00 64.56 178 ALA A C 1
ATOM 1450 O O . ALA A 1 178 ? -14.892 -1.079 27.010 1.00 64.56 178 ALA A O 1
ATOM 1451 N N . ILE A 1 179 ? -12.707 -0.854 26.536 1.00 63.62 179 ILE A N 1
ATOM 1452 C CA . ILE A 1 179 ? -12.450 -2.275 26.275 1.00 63.62 179 ILE A CA 1
ATOM 1453 C C . ILE A 1 179 ? -12.823 -3.112 27.497 1.00 63.62 179 ILE A C 1
ATOM 1455 O O . ILE A 1 179 ? -13.609 -4.035 27.352 1.00 63.62 179 ILE A O 1
ATOM 1459 N N . ASN A 1 180 ? -12.358 -2.748 28.696 1.00 62.22 180 ASN A N 1
ATOM 1460 C CA . ASN A 1 180 ? -12.671 -3.486 29.924 1.00 62.22 180 ASN A CA 1
ATOM 1461 C C . ASN A 1 180 ? -14.175 -3.489 30.239 1.00 62.22 180 ASN A C 1
ATOM 1463 O O . ASN A 1 180 ? -14.706 -4.485 30.716 1.00 62.22 180 ASN A O 1
ATOM 1467 N N . GLN A 1 181 ? -14.879 -2.382 29.990 1.00 62.06 181 GLN A N 1
ATOM 1468 C CA . GLN A 1 181 ? -16.329 -2.323 30.194 1.00 62.06 181 GLN A CA 1
ATOM 1469 C C . GLN A 1 181 ? -17.094 -3.140 29.159 1.00 62.06 181 GLN A C 1
ATOM 1471 O O . GLN A 1 181 ? -18.012 -3.864 29.526 1.00 62.06 181 GLN A O 1
ATOM 1476 N N . ILE A 1 182 ? -16.691 -3.055 27.890 1.00 58.22 182 ILE A N 1
ATOM 1477 C CA . ILE A 1 182 ? -17.246 -3.872 26.817 1.00 58.22 182 ILE A CA 1
ATOM 1478 C C . ILE A 1 182 ? -17.005 -5.342 27.145 1.00 58.22 182 ILE A C 1
ATOM 1480 O O . ILE A 1 182 ? -17.968 -6.082 27.184 1.00 58.22 182 ILE A O 1
ATOM 1484 N N . GLU A 1 183 ? -15.779 -5.767 27.454 1.00 53.72 183 GLU A N 1
ATOM 1485 C CA . GLU A 1 183 ? -15.451 -7.159 27.799 1.00 53.72 183 GLU A CA 1
ATOM 1486 C C . GLU A 1 183 ? -16.262 -7.684 28.988 1.00 53.72 183 GLU A C 1
ATOM 1488 O O . GLU A 1 183 ? -16.718 -8.824 28.943 1.00 53.72 183 GLU A O 1
ATOM 1493 N N . ASN A 1 184 ? -16.529 -6.846 29.992 1.00 54.53 184 ASN A N 1
ATOM 1494 C CA . ASN A 1 184 ? -17.434 -7.201 31.085 1.00 54.53 184 ASN A CA 1
ATOM 1495 C C . ASN A 1 184 ? -18.895 -7.362 30.621 1.00 54.53 184 ASN A C 1
ATOM 1497 O O . ASN A 1 184 ? -19.586 -8.232 31.137 1.00 54.53 184 ASN A O 1
ATOM 1501 N N . LEU A 1 185 ? -19.347 -6.590 29.625 1.00 48.25 185 LEU A N 1
ATOM 1502 C CA . LEU A 1 185 ? -20.667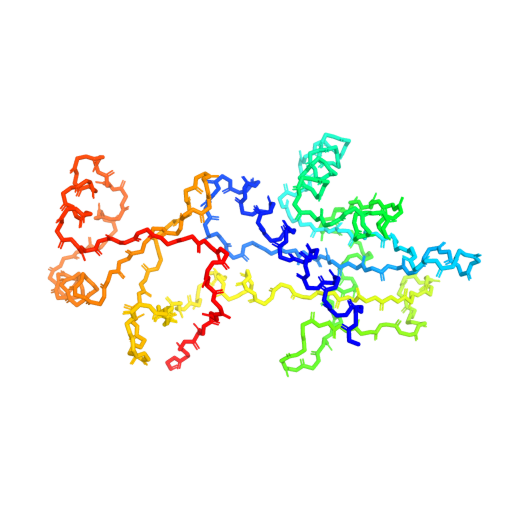 -6.732 28.990 1.00 48.25 185 LEU A CA 1
ATOM 1503 C C . LEU A 1 185 ? -20.744 -7.943 28.034 1.00 48.25 185 LEU A C 1
ATOM 1505 O O . LEU A 1 185 ? -21.795 -8.566 27.923 1.00 48.25 185 LEU A O 1
ATOM 1509 N N . ILE A 1 186 ? -19.642 -8.323 27.367 1.00 46.31 186 ILE A N 1
ATOM 1510 C CA . ILE A 1 186 ? -19.572 -9.501 26.468 1.00 46.31 186 ILE A CA 1
ATOM 1511 C C . ILE A 1 186 ? -19.783 -10.809 27.244 1.00 46.31 186 ILE A C 1
ATOM 1513 O O . ILE A 1 186 ? -20.273 -11.788 26.686 1.00 46.31 186 ILE A O 1
ATOM 1517 N N . ILE A 1 187 ? -19.416 -10.844 28.527 1.00 51.84 187 ILE A N 1
ATOM 1518 C CA . ILE A 1 187 ? -19.668 -12.003 29.393 1.00 51.84 187 ILE A CA 1
ATOM 1519 C C . ILE A 1 187 ? -21.178 -12.181 29.649 1.00 51.84 187 ILE A C 1
ATOM 1521 O O . ILE A 1 187 ? -21.602 -13.285 29.991 1.00 51.84 187 ILE A O 1
ATOM 1525 N N . GLU A 1 188 ? -21.992 -11.140 29.438 1.00 47.66 188 GLU A N 1
ATOM 1526 C CA . GLU A 1 188 ? -23.415 -11.140 29.780 1.00 47.66 188 GLU A CA 1
ATOM 1527 C C . GLU A 1 188 ? -24.376 -11.318 28.584 1.00 47.66 188 GLU A C 1
ATOM 1529 O O . GLU A 1 188 ? -25.399 -11.958 28.802 1.00 47.66 188 GLU A O 1
ATOM 1534 N N . GLU A 1 189 ? -24.091 -10.892 27.335 1.00 42.75 189 GLU A N 1
ATOM 1535 C CA . GLU A 1 189 ? -25.047 -11.065 26.205 1.00 42.75 189 GLU A CA 1
ATOM 1536 C C . GLU A 1 189 ? -24.448 -11.098 24.766 1.00 42.75 189 GLU A C 1
ATOM 1538 O O . GLU A 1 189 ? -23.392 -10.534 24.473 1.00 42.75 189 GLU A O 1
ATOM 1543 N N . ASP A 1 190 ? -25.168 -11.774 23.851 1.00 41.72 190 ASP A N 1
ATOM 1544 C CA . ASP A 1 190 ? -24.833 -12.106 22.448 1.00 41.72 190 ASP A CA 1
ATOM 1545 C C . ASP A 1 190 ? -24.419 -10.897 21.566 1.00 41.72 190 ASP A C 1
ATOM 1547 O O . ASP A 1 190 ? -25.231 -10.102 21.081 1.00 41.72 190 ASP A O 1
ATOM 1551 N N . LEU A 1 191 ? -23.119 -10.821 21.263 1.00 43.06 191 LEU A N 1
ATOM 1552 C CA . LEU A 1 191 ? -22.425 -9.700 20.607 1.00 43.06 191 LEU A CA 1
ATOM 1553 C C . LEU A 1 191 ? -22.837 -9.384 19.155 1.00 43.06 191 LEU A C 1
ATOM 1555 O O . LEU A 1 191 ? -22.483 -8.329 18.622 1.00 43.06 191 LEU A O 1
ATOM 1559 N N . ALA A 1 192 ? -23.544 -10.287 18.476 1.00 39.78 192 ALA A N 1
ATOM 1560 C CA . ALA A 1 192 ? -23.840 -10.142 17.048 1.00 39.78 192 ALA A CA 1
ATOM 1561 C C . ALA A 1 192 ? -24.799 -8.972 16.741 1.00 39.78 192 ALA A C 1
ATOM 1563 O O . ALA A 1 192 ? -24.784 -8.440 15.629 1.00 39.78 192 ALA A O 1
ATOM 1564 N N . ASN A 1 193 ? -25.577 -8.533 17.737 1.00 40.72 193 ASN A N 1
ATOM 1565 C CA . ASN A 1 193 ? -26.548 -7.447 17.588 1.00 40.72 193 ASN A CA 1
ATOM 1566 C C . ASN A 1 193 ? -26.015 -6.071 18.026 1.00 40.72 193 ASN A C 1
ATOM 1568 O O . ASN A 1 193 ? -26.545 -5.058 17.582 1.00 40.72 193 ASN A O 1
ATOM 1572 N N . TYR A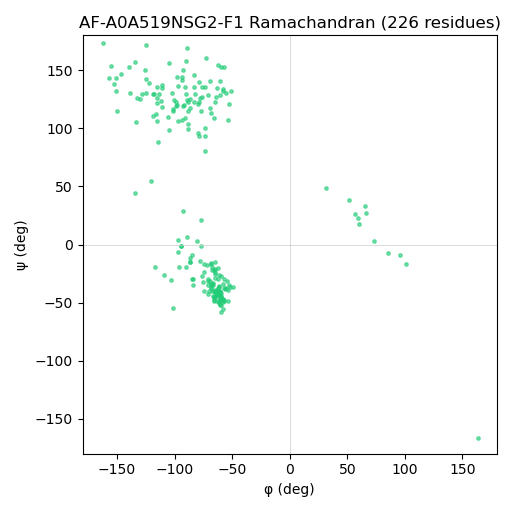 1 194 ? -24.953 -6.009 18.839 1.00 43.94 194 TYR A N 1
ATOM 1573 C CA . TYR A 1 194 ? -24.485 -4.747 19.436 1.00 43.94 194 TYR A CA 1
ATOM 1574 C C . TYR A 1 194 ? -23.541 -3.945 18.522 1.00 43.94 194 TYR A C 1
ATOM 1576 O O . TYR A 1 194 ? -23.512 -2.720 18.562 1.00 43.94 194 TYR A O 1
ATOM 1584 N N . VAL A 1 195 ? -22.776 -4.622 17.658 1.00 42.44 195 VAL A N 1
ATOM 1585 C CA . VAL A 1 195 ? -21.756 -3.972 16.804 1.00 42.44 195 VAL A CA 1
ATOM 1586 C C . VAL A 1 195 ? -22.335 -3.439 15.482 1.00 42.44 195 VAL A C 1
ATOM 1588 O O . VAL A 1 195 ? -21.722 -2.595 14.838 1.00 42.44 195 VAL A O 1
ATOM 1591 N N . ASN A 1 196 ? -23.541 -3.864 15.092 1.00 38.28 196 ASN A N 1
ATOM 1592 C CA . ASN A 1 196 ? -24.165 -3.474 13.818 1.00 38.28 196 ASN A CA 1
ATOM 1593 C C . ASN A 1 196 ? -25.165 -2.305 13.922 1.00 38.28 196 ASN A C 1
ATOM 1595 O O . ASN A 1 196 ? -25.785 -1.952 12.922 1.00 38.28 196 ASN A O 1
ATOM 1599 N N . GLY A 1 197 ? -25.327 -1.702 15.104 1.00 40.78 197 GLY A N 1
ATOM 1600 C CA . GLY A 1 197 ? -26.328 -0.661 15.363 1.00 40.78 197 GLY A CA 1
ATOM 1601 C C . GLY A 1 197 ? -25.779 0.538 16.130 1.00 40.78 197 GLY A C 1
ATOM 1602 O O . GLY A 1 197 ? -26.413 0.983 17.081 1.00 40.78 197 GLY A O 1
ATOM 1603 N N . ILE A 1 198 ? -24.594 1.039 15.766 1.00 47.03 198 ILE A N 1
ATOM 1604 C CA . ILE A 1 198 ? -24.069 2.276 16.361 1.00 47.03 198 ILE A CA 1
ATOM 1605 C C . ILE A 1 198 ? -24.862 3.450 15.777 1.00 47.03 198 ILE A C 1
ATOM 1607 O O . ILE A 1 198 ? -24.576 3.946 14.689 1.00 47.03 198 ILE A O 1
ATOM 1611 N N . ASP A 1 199 ? -25.907 3.833 16.501 1.00 46.88 199 ASP A N 1
ATOM 1612 C CA . ASP A 1 199 ? -26.679 5.050 16.288 1.00 46.88 199 ASP A CA 1
ATOM 1613 C C . ASP A 1 199 ? -25.765 6.270 16.509 1.00 46.88 199 ASP A C 1
ATOM 1615 O O . ASP A 1 199 ? -24.991 6.308 17.469 1.00 46.88 199 ASP A O 1
ATOM 1619 N N . VAL A 1 200 ? -25.825 7.265 15.621 1.00 47.00 200 VAL A N 1
ATOM 1620 C CA . VAL A 1 200 ? -24.878 8.403 15.573 1.00 47.00 200 VAL A CA 1
ATOM 1621 C C . VAL A 1 200 ? -24.838 9.177 16.903 1.00 47.00 200 VAL A C 1
ATOM 1623 O O . VAL A 1 200 ? -23.787 9.681 17.294 1.00 47.00 200 VAL A O 1
ATOM 1626 N N . GLY A 1 201 ? -25.949 9.201 17.649 1.00 47.59 201 GLY A N 1
ATOM 1627 C CA . GLY A 1 201 ? -26.026 9.836 18.971 1.00 47.59 201 GLY A CA 1
ATOM 1628 C C . GLY A 1 201 ? -25.266 9.100 20.084 1.00 47.59 201 GLY A C 1
ATOM 1629 O O .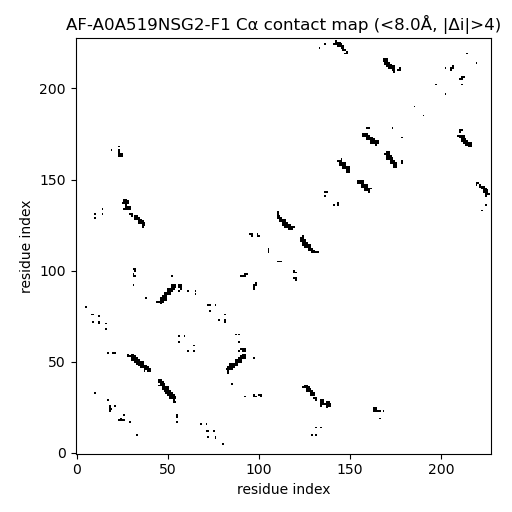 GLY A 1 201 ? -24.728 9.744 20.982 1.00 47.59 201 GLY A O 1
ATOM 1630 N N . LEU A 1 202 ? -25.160 7.768 20.012 1.00 53.09 202 LEU A N 1
ATOM 1631 C CA . LEU A 1 202 ? -24.419 6.970 20.997 1.00 53.09 202 LEU A CA 1
ATOM 1632 C C . LEU A 1 202 ? -22.909 7.199 20.855 1.00 53.09 202 LEU A C 1
ATOM 1634 O O . LEU A 1 202 ? -22.167 7.208 21.834 1.00 53.09 202 LEU A O 1
ATOM 1638 N N . GLU A 1 203 ? -22.437 7.391 19.626 1.00 51.81 203 GLU A N 1
ATOM 1639 C CA . GLU A 1 203 ? -21.016 7.584 19.369 1.00 51.81 203 GLU A CA 1
ATOM 1640 C C . GLU A 1 203 ? -20.512 8.939 19.877 1.00 51.81 203 GLU A C 1
ATOM 1642 O O . GLU A 1 203 ? -19.452 8.998 20.502 1.00 51.81 203 GLU A O 1
ATOM 1647 N N . GLU A 1 204 ? -21.293 10.008 19.706 1.00 52.66 204 GLU A N 1
ATOM 1648 C CA . GLU A 1 204 ? -20.985 11.315 20.299 1.00 52.66 204 GLU A CA 1
ATOM 1649 C C . GLU A 1 204 ? -20.934 11.247 21.833 1.00 52.66 204 GLU A C 1
ATOM 1651 O O . GLU A 1 204 ? -20.033 11.812 22.456 1.00 52.66 204 GLU A O 1
ATOM 1656 N N . GLU A 1 205 ? -21.847 10.503 22.461 1.00 54.59 205 GLU A N 1
ATOM 1657 C CA . GLU A 1 205 ? -21.857 10.292 23.912 1.00 54.59 205 GLU A CA 1
ATOM 1658 C C . GLU A 1 205 ? -20.627 9.498 24.397 1.00 54.59 205 GLU A C 1
ATOM 1660 O O . GLU A 1 205 ? -20.011 9.841 25.415 1.00 54.59 205 GLU A O 1
ATOM 1665 N N . LEU A 1 206 ? -20.208 8.479 23.641 1.00 54.53 206 LEU A N 1
ATOM 1666 C CA . LEU A 1 206 ? -19.012 7.680 23.928 1.00 54.53 206 LEU A CA 1
ATOM 1667 C C . LEU A 1 206 ? -17.709 8.474 23.743 1.00 54.53 206 LEU A C 1
ATOM 1669 O O . LEU A 1 206 ? -16.772 8.293 24.529 1.00 54.53 206 LEU A O 1
ATOM 1673 N N . VAL A 1 207 ? -17.648 9.369 22.752 1.00 57.50 207 VAL A N 1
ATOM 1674 C CA . VAL A 1 207 ? -16.529 10.309 22.559 1.00 57.50 207 VAL A CA 1
ATOM 1675 C C . VAL A 1 207 ? -16.460 11.297 23.724 1.00 57.50 207 VAL A C 1
ATOM 1677 O O . VAL A 1 207 ? -15.408 11.439 24.348 1.00 57.50 207 VAL A O 1
ATOM 1680 N N . ASN A 1 208 ? -17.589 11.908 24.095 1.00 57.00 208 ASN A N 1
ATOM 1681 C CA . ASN A 1 208 ? -17.669 12.840 25.229 1.00 57.00 208 ASN A CA 1
ATOM 1682 C C . ASN A 1 208 ? -17.305 12.180 26.571 1.00 57.00 208 ASN A C 1
ATOM 1684 O O . ASN A 1 208 ? -16.817 12.841 27.488 1.00 57.00 208 ASN A O 1
ATOM 1688 N N . SER A 1 209 ? -17.499 10.865 26.672 1.00 60.00 209 SER A N 1
ATOM 1689 C CA . SER A 1 209 ? -17.169 10.058 27.850 1.00 60.00 209 SER A CA 1
ATOM 1690 C C . SER A 1 209 ? -15.736 9.493 27.851 1.00 60.00 209 SER A C 1
ATOM 1692 O O . SER A 1 209 ? -15.392 8.714 28.745 1.00 60.00 209 SER A O 1
ATOM 1694 N N . TYR A 1 210 ? -14.888 9.873 26.882 1.00 62.22 210 TYR A N 1
ATOM 1695 C CA . TYR A 1 210 ? -13.510 9.380 26.688 1.00 62.22 210 TYR A CA 1
ATOM 1696 C C . TYR A 1 210 ? -13.391 7.862 26.461 1.00 62.22 210 TYR A C 1
ATOM 1698 O O . TYR A 1 210 ? -12.341 7.254 26.705 1.00 62.22 210 TYR A O 1
ATOM 1706 N N . TYR A 1 211 ? -14.461 7.216 26.000 1.00 65.25 211 TYR A N 1
ATOM 1707 C CA . TYR A 1 211 ? -14.422 5.802 25.627 1.00 65.25 211 TYR A CA 1
ATOM 1708 C C . TYR A 1 211 ? -13.912 5.606 24.207 1.00 65.25 211 TYR A C 1
ATOM 1710 O O . TYR A 1 211 ? -13.269 4.593 23.935 1.00 65.25 211 TYR A O 1
ATOM 1718 N N . ILE A 1 212 ? -14.146 6.590 23.340 1.00 65.25 212 ILE A N 1
ATOM 1719 C CA . ILE A 1 212 ? -13.654 6.623 21.968 1.00 65.25 212 ILE A CA 1
ATOM 1720 C C . ILE A 1 212 ? -12.674 7.787 21.812 1.00 65.25 212 ILE A C 1
ATOM 1722 O O . ILE A 1 212 ? -12.941 8.893 22.279 1.00 65.25 212 ILE A O 1
ATOM 1726 N N . VAL A 1 213 ? -11.544 7.539 21.151 1.00 69.38 213 VAL A N 1
ATOM 1727 C CA . VAL A 1 213 ? -10.534 8.554 20.820 1.00 69.38 213 VAL A CA 1
ATOM 1728 C C . VAL A 1 213 ? -10.272 8.537 19.320 1.00 69.38 213 VAL A C 1
ATOM 1730 O O . VAL A 1 213 ? -10.245 7.470 18.698 1.00 69.38 213 VAL A O 1
ATOM 1733 N N . ARG A 1 214 ? -10.071 9.735 18.764 1.00 70.69 214 ARG A N 1
ATOM 1734 C CA . ARG A 1 214 ? -9.646 9.965 17.384 1.00 70.69 214 ARG A CA 1
ATOM 1735 C C . ARG A 1 214 ? -8.173 10.312 17.335 1.00 70.69 214 ARG A C 1
ATOM 1737 O O . ARG A 1 214 ? -7.713 11.156 18.103 1.00 70.69 214 ARG A O 1
ATOM 1744 N N . ILE A 1 215 ? -7.436 9.639 16.462 1.00 71.19 215 ILE A N 1
ATOM 1745 C CA . ILE A 1 215 ? -5.985 9.795 16.361 1.00 71.19 215 ILE A CA 1
ATOM 1746 C C . ILE A 1 215 ? -5.597 9.821 14.904 1.00 71.19 215 ILE A C 1
ATOM 1748 O O . ILE A 1 215 ? -5.954 8.921 14.151 1.00 71.19 215 ILE A O 1
ATOM 1752 N N . ASN A 1 216 ? -4.804 10.812 14.521 1.00 67.75 216 ASN A N 1
ATOM 1753 C CA . ASN A 1 216 ? -4.346 10.902 13.152 1.00 67.75 216 ASN A CA 1
ATOM 1754 C C . ASN A 1 216 ? -3.463 9.694 12.795 1.00 67.75 216 ASN A C 1
ATOM 1756 O O . ASN A 1 216 ? -2.473 9.429 13.487 1.00 67.75 216 ASN A O 1
ATOM 1760 N N . LEU A 1 217 ? -3.783 8.988 11.706 1.00 69.62 217 LEU A N 1
ATOM 1761 C CA . LEU A 1 217 ? -3.039 7.803 11.261 1.00 69.62 217 LEU A CA 1
ATOM 1762 C C . LEU A 1 217 ? -1.535 8.078 11.072 1.00 69.62 217 LEU A C 1
ATOM 1764 O O . LEU A 1 217 ? -0.723 7.194 11.340 1.00 69.62 217 LEU A O 1
ATOM 1768 N N . ASP A 1 218 ? -1.141 9.297 10.684 1.00 63.62 218 ASP A N 1
ATOM 1769 C CA . ASP A 1 218 ? 0.273 9.667 10.507 1.00 63.62 218 ASP A CA 1
ATOM 1770 C C . ASP A 1 218 ? 1.059 9.801 11.817 1.00 63.62 218 ASP A C 1
ATOM 1772 O O . ASP A 1 218 ? 2.290 9.760 11.806 1.00 63.62 218 ASP A O 1
ATOM 1776 N N . SER A 1 219 ? 0.368 9.944 12.949 1.00 60.91 219 SER A N 1
ATOM 1777 C CA . SER A 1 219 ? 0.990 10.019 14.277 1.00 60.91 219 SER A CA 1
ATOM 1778 C C . SER A 1 219 ? 1.277 8.645 14.894 1.00 60.91 219 SER A C 1
ATOM 1780 O O . SER A 1 219 ? 1.960 8.553 15.916 1.00 60.91 219 SER A O 1
ATOM 1782 N N . VAL A 1 220 ? 0.790 7.567 14.273 1.00 59.25 220 VAL A N 1
ATOM 1783 C CA . VAL A 1 220 ? 0.958 6.202 14.776 1.00 59.25 220 VAL A CA 1
ATOM 1784 C C . VAL A 1 220 ? 2.352 5.689 14.412 1.00 59.25 220 VAL A C 1
ATOM 1786 O O . VAL A 1 220 ? 2.586 5.185 13.317 1.00 59.25 220 VAL A O 1
ATOM 1789 N N . GLU A 1 221 ? 3.295 5.815 15.349 1.00 49.78 221 GLU A N 1
ATOM 1790 C CA . GLU A 1 221 ? 4.697 5.433 15.122 1.00 49.78 221 GLU A CA 1
ATOM 1791 C C . GLU A 1 221 ? 4.924 3.908 15.110 1.00 49.78 221 GLU A C 1
ATOM 1793 O O . GLU A 1 221 ? 5.892 3.462 14.501 1.00 49.78 221 GLU A O 1
ATOM 1798 N N . ASN A 1 222 ? 4.061 3.087 15.733 1.00 50.38 222 ASN A N 1
ATOM 1799 C CA . ASN A 1 222 ? 4.194 1.623 15.727 1.00 50.38 222 ASN A CA 1
ATOM 1800 C C . ASN A 1 222 ? 2.853 0.889 15.886 1.00 50.38 222 ASN A C 1
ATOM 1802 O O . ASN A 1 222 ? 2.042 1.228 16.741 1.00 50.38 222 ASN A O 1
ATOM 1806 N N . VAL A 1 223 ? 2.671 -0.186 15.113 1.00 49.28 223 VAL A N 1
ATOM 1807 C CA . VAL A 1 223 ? 1.538 -1.116 15.231 1.00 49.28 223 VAL A CA 1
ATOM 1808 C C . VAL A 1 223 ? 2.065 -2.483 15.640 1.00 49.28 223 VAL A C 1
ATOM 1810 O O . VAL A 1 223 ? 2.658 -3.201 14.826 1.00 49.28 223 VAL A O 1
ATOM 1813 N N . TYR A 1 224 ? 1.850 -2.864 16.893 1.00 45.31 224 TYR A N 1
ATOM 1814 C CA . TYR A 1 224 ? 2.169 -4.203 17.378 1.00 45.31 224 TYR A CA 1
ATOM 1815 C C . TYR A 1 224 ? 0.936 -5.104 17.281 1.00 45.31 224 TYR A C 1
ATOM 1817 O O . TYR A 1 224 ? -0.192 -4.662 17.452 1.00 45.31 224 TYR A O 1
ATOM 1825 N N . SER A 1 225 ? 1.155 -6.379 16.970 1.00 37.81 225 SER A N 1
ATOM 1826 C CA . SER A 1 225 ? 0.166 -7.429 17.196 1.00 37.81 225 SER A CA 1
ATOM 1827 C C . SER A 1 225 ? 0.601 -8.163 18.456 1.00 37.81 225 SER A C 1
ATOM 1829 O O . SER A 1 225 ? 1.666 -8.785 18.446 1.00 37.81 225 SER A O 1
ATOM 1831 N N . VAL A 1 226 ? -0.182 -8.095 19.533 1.00 31.92 226 VAL A N 1
ATOM 1832 C CA . VAL A 1 226 ? -0.003 -9.033 20.645 1.00 31.92 226 VAL A CA 1
ATOM 1833 C C . VAL A 1 226 ? -0.544 -10.371 20.158 1.00 31.92 226 VAL A C 1
ATOM 1835 O O . VAL A 1 226 ? -1.754 -10.572 20.081 1.00 31.92 226 VAL A O 1
ATOM 1838 N N . VAL A 1 227 ? 0.362 -11.255 19.744 1.00 29.25 227 VAL A N 1
ATOM 1839 C CA . VAL A 1 227 ? 0.025 -12.667 19.566 1.00 29.25 227 VAL A CA 1
ATOM 1840 C C . VAL A 1 227 ? -0.208 -13.211 20.972 1.00 29.25 227 VAL A C 1
ATOM 1842 O O . VAL A 1 227 ? 0.689 -13.114 21.810 1.00 29.25 227 VAL A O 1
ATOM 1845 N N . GLN A 1 228 ? -1.432 -13.670 21.237 1.00 27.27 228 GLN A N 1
ATOM 1846 C CA . GLN A 1 228 ? -1.756 -14.420 22.450 1.00 27.27 228 GLN A CA 1
ATOM 1847 C C . GLN A 1 228 ? -1.150 -15.818 22.373 1.00 27.27 228 GLN A C 1
ATOM 1849 O O . GLN A 1 228 ? -1.252 -16.431 21.285 1.00 27.27 228 GLN A O 1
#

Mean predicted aligned error: 11.78 Å

Secondary structure (DSSP, 8-state):
-HHHHHHHHHHHHHHHHHHHHTTT-------SEEEEEEEESSSSS-EEEEEEE-GGGTTS-HHHHHHHHHHHHHHHS-HHHHHHEEEEEEE-TT-HHHHHHHT--PPTT-SEEEEEEEEETTEEEEEEEE--HHHHHTSTT----EEE--TTTTT-PEEEEEEEE-TT-EEEEEEHHHHHHHHHHHTTS-TTTTTT---HHHHHHHHHTTSEEEEEGGG---------

Sequence (228 aa):
MVRNIFFSGVKRELEKFLIKKNNFQLSGETYDLILFEPSDEYVPEPKYTLSLSSVRFNNAVQRDLIKELLEHLKQKLSIFDYNSISRIKVYDSMDPYVNNLKTLTAFPGEETLELNGIRIGGAQITGYLLKSTLLKKLMPGNRLIFELRDKLHNGNGSTVKIIRIEEDYDIVCYTLKAINQIENLIIEEDLANYVNGIDVGLEEELVNSYYIVRINLDSVENVYSVVQ

Nearest PDB structures (foldseek):
  1v9j-assembly1_A  TM=6.852E-01  e=6.760E-01  Mus musculus
  5nfl-assembly1_A  TM=6.456E-01  e=6.371E-01  Sinorhizobium meliloti 2011
  8g0r-assembly1_C  TM=5.803E-01  e=7.173E-01  Cryptococcus neoformans
  3e7x-assembly1_A  TM=6.985E-01  e=5.711E+00  Bacillus subtilis
  1zb9-assembly1_B  TM=4.494E-01  e=1.852E+00  Xylella fastidiosa 9a5c

pLDDT: mean 72.19, std 17.64, range [27.27, 95.0]